Protein AF-A0A935HYY0-F1 (afdb_monomer)

pLDDT: mean 72.23, std 18.36, range [28.66, 98.0]

Structure (mmCIF, N/CA/C/O backbone):
data_AF-A0A935HYY0-F1
#
_entry.id   AF-A0A935HYY0-F1
#
loop_
_atom_site.group_PDB
_atom_site.id
_atom_site.type_symbol
_atom_site.label_atom_id
_atom_site.label_alt_id
_atom_site.label_comp_id
_atom_site.label_asym_id
_atom_site.label_entity_id
_atom_site.label_seq_id
_atom_site.pdbx_PDB_ins_code
_atom_site.Cartn_x
_atom_site.Cartn_y
_atom_site.Cartn_z
_atom_site.occupancy
_atom_site.B_iso_or_equiv
_atom_site.auth_seq_id
_atom_site.auth_comp_id
_atom_site.auth_asym_id
_atom_site.auth_atom_id
_atom_site.pdbx_PDB_model_num
ATOM 1 N N . MET A 1 1 ? -26.535 -4.648 7.140 1.00 40.91 1 MET A N 1
ATOM 2 C CA . MET A 1 1 ? -26.408 -5.928 7.869 1.00 40.91 1 MET A CA 1
ATOM 3 C C . MET A 1 1 ? -25.294 -5.740 8.875 1.00 40.91 1 MET A C 1
ATOM 5 O O . MET A 1 1 ? -24.236 -5.278 8.467 1.00 40.91 1 MET A O 1
ATOM 9 N N . ARG A 1 2 ? -25.501 -6.012 10.164 1.00 57.66 2 ARG A N 1
ATOM 10 C CA . ARG A 1 2 ? -24.380 -6.053 11.113 1.00 57.66 2 ARG A CA 1
ATOM 11 C C . ARG A 1 2 ? -23.768 -7.447 10.971 1.00 57.66 2 ARG A C 1
ATOM 13 O O . ARG A 1 2 ? -24.453 -8.420 11.263 1.00 57.66 2 ARG A O 1
ATOM 20 N N . ILE A 1 3 ? -22.562 -7.545 10.414 1.00 67.50 3 ILE A N 1
ATOM 21 C CA . ILE A 1 3 ? -21.855 -8.828 10.288 1.00 67.50 3 ILE A CA 1
ATOM 22 C C . ILE A 1 3 ? -21.639 -9.358 11.710 1.00 67.50 3 ILE A C 1
ATOM 24 O O . ILE A 1 3 ? -21.139 -8.616 12.559 1.00 67.50 3 ILE A O 1
ATOM 28 N N . ASP A 1 4 ? -22.057 -10.597 11.987 1.00 79.38 4 ASP A N 1
ATOM 29 C CA . ASP A 1 4 ? -21.838 -11.210 13.301 1.00 79.38 4 ASP A CA 1
ATOM 30 C C . ASP A 1 4 ? -20.321 -11.257 13.566 1.00 79.38 4 ASP A C 1
ATOM 32 O O . ASP A 1 4 ? -19.575 -11.756 12.711 1.00 79.38 4 ASP A O 1
ATOM 36 N N . PRO A 1 5 ? -19.841 -10.749 14.720 1.00 79.38 5 PRO A N 1
ATOM 37 C CA . PRO A 1 5 ? -18.427 -10.771 15.065 1.00 79.38 5 PRO A CA 1
ATOM 38 C C . PRO A 1 5 ? -17.781 -12.143 14.865 1.00 79.38 5 PRO A C 1
ATOM 40 O O . PRO A 1 5 ? -16.615 -12.201 14.488 1.00 79.38 5 PRO A O 1
ATOM 43 N N . LYS A 1 6 ? -18.502 -13.254 15.059 1.00 83.88 6 LYS A N 1
ATOM 44 C CA . LYS A 1 6 ? -17.975 -14.611 14.842 1.00 83.88 6 LYS A CA 1
ATOM 45 C C . LYS A 1 6 ? -17.404 -14.812 13.436 1.00 83.88 6 LYS A C 1
ATOM 47 O O . LYS A 1 6 ? -16.333 -15.397 13.318 1.00 83.88 6 LYS A O 1
ATOM 52 N N . PHE A 1 7 ? -18.047 -14.274 12.397 1.00 86.56 7 PHE A N 1
ATOM 53 C CA . PHE A 1 7 ? -17.534 -14.368 11.025 1.00 86.56 7 PHE A CA 1
ATOM 54 C C . PHE A 1 7 ? -16.259 -13.547 10.825 1.00 86.56 7 PHE A C 1
ATOM 56 O O . PHE A 1 7 ? -15.375 -13.964 10.086 1.00 86.56 7 PHE A O 1
ATOM 63 N N . ILE A 1 8 ? -16.124 -12.415 11.522 1.00 85.75 8 ILE A N 1
ATOM 64 C CA . ILE A 1 8 ? -14.914 -11.580 11.472 1.00 85.75 8 ILE A CA 1
ATOM 65 C C . ILE A 1 8 ? -13.738 -12.315 12.125 1.00 85.75 8 ILE A C 1
ATOM 67 O O . ILE A 1 8 ? -12.658 -12.384 11.544 1.00 85.75 8 ILE A O 1
ATOM 71 N N . HIS A 1 9 ? -13.949 -12.908 13.306 1.00 88.19 9 HIS A N 1
ATOM 72 C CA . HIS A 1 9 ? -12.915 -13.701 13.978 1.00 88.19 9 HIS A CA 1
ATOM 73 C C . HIS A 1 9 ? -12.536 -14.938 13.152 1.00 88.19 9 HIS A C 1
ATOM 75 O O . HIS A 1 9 ? -11.354 -15.237 13.015 1.00 88.19 9 HIS A O 1
ATOM 81 N N . ALA A 1 10 ? -13.521 -15.629 12.566 1.00 89.94 10 ALA A N 1
ATOM 82 C CA . ALA A 1 10 ? -13.273 -16.769 11.688 1.00 89.94 10 ALA A CA 1
ATOM 83 C C . ALA A 1 10 ? -12.473 -16.363 10.440 1.00 89.94 10 ALA A C 1
ATOM 85 O O . ALA A 1 10 ? -11.536 -17.065 10.068 1.00 89.94 10 ALA A O 1
ATOM 86 N N . GLY A 1 11 ? -12.790 -15.214 9.835 1.00 90.88 11 GLY A N 1
ATOM 87 C CA . GLY A 1 11 ? -12.039 -14.656 8.710 1.00 90.88 11 GLY A CA 1
ATOM 88 C C . GLY A 1 11 ? -10.588 -14.340 9.071 1.00 90.88 11 GLY A C 1
ATOM 89 O O . GLY A 1 11 ? -9.688 -14.745 8.346 1.00 90.88 11 GLY A O 1
ATOM 90 N N . LEU A 1 12 ? -10.351 -13.700 10.223 1.00 92.56 12 LEU A N 1
ATOM 91 C CA . LEU A 1 12 ? -9.001 -13.447 10.740 1.00 92.56 12 LEU A CA 1
ATOM 92 C C . LEU A 1 12 ? -8.206 -14.748 10.912 1.00 92.56 12 LEU A C 1
ATOM 94 O O . LEU A 1 12 ? -7.100 -14.856 10.396 1.00 92.56 12 LEU A O 1
ATOM 98 N N . VAL A 1 13 ? -8.780 -15.743 11.595 1.00 96.06 13 VAL A N 1
ATOM 99 C CA . VAL A 1 13 ? -8.112 -17.037 11.817 1.00 96.06 13 VAL A CA 1
ATOM 100 C C . VAL A 1 13 ? -7.820 -17.738 10.491 1.00 96.06 13 VAL A C 1
ATOM 102 O O . VAL A 1 13 ? -6.716 -18.235 10.295 1.00 96.06 13 VAL A O 1
ATOM 105 N N . SER A 1 14 ? -8.778 -17.735 9.562 1.00 95.12 14 SER A N 1
ATOM 106 C CA . SER A 1 14 ? -8.603 -18.337 8.234 1.00 95.12 14 SER A CA 1
ATOM 107 C C . SER A 1 14 ? -7.494 -17.648 7.442 1.00 95.12 14 SER A C 1
ATOM 109 O O . SER A 1 14 ? -6.730 -18.313 6.751 1.00 95.12 14 SER A O 1
ATOM 111 N N . TYR A 1 15 ? -7.378 -16.325 7.563 1.00 95.50 15 TYR A N 1
ATOM 112 C CA . TYR A 1 15 ? -6.347 -15.556 6.880 1.00 95.50 15 TYR A CA 1
ATOM 113 C C . TYR A 1 15 ? -4.958 -15.779 7.491 1.00 95.50 15 TYR A C 1
ATOM 115 O O . TYR A 1 15 ? -4.003 -15.965 6.749 1.00 95.50 15 TYR A O 1
ATOM 123 N N . CYS A 1 16 ? -4.840 -15.871 8.820 1.00 97.38 16 CYS A N 1
ATOM 124 C CA . CYS A 1 16 ? -3.599 -16.315 9.462 1.00 97.38 16 CYS A CA 1
ATOM 125 C C . CYS A 1 16 ? -3.202 -17.724 8.989 1.00 97.38 16 CYS A C 1
ATOM 127 O O . CYS A 1 16 ? -2.057 -17.957 8.629 1.00 97.38 16 CYS A O 1
ATOM 129 N N . LEU A 1 17 ? -4.143 -18.669 8.930 1.00 97.25 17 LEU A N 1
ATOM 130 C CA . LEU A 1 17 ? -3.846 -20.009 8.410 1.00 97.25 17 LEU A CA 1
ATOM 131 C C . LEU A 1 17 ? -3.376 -19.967 6.952 1.00 97.25 17 LEU A C 1
ATOM 133 O O . LEU A 1 17 ? -2.440 -20.675 6.600 1.00 97.25 17 LEU A O 1
ATOM 137 N N . LEU A 1 18 ? -3.993 -19.123 6.122 1.00 95.44 18 LEU A N 1
ATOM 138 C CA . LEU A 1 18 ? -3.576 -18.930 4.738 1.00 95.44 18 LEU A CA 1
ATOM 139 C C . LEU A 1 18 ? -2.137 -18.410 4.645 1.00 95.44 18 LEU A C 1
ATOM 141 O O . LEU A 1 18 ? -1.355 -18.993 3.902 1.00 95.44 18 LEU A O 1
ATOM 145 N N . ILE A 1 19 ? -1.787 -17.357 5.395 1.00 95.81 19 ILE A N 1
ATOM 146 C CA . ILE A 1 19 ? -0.421 -16.807 5.404 1.00 95.81 19 ILE A CA 1
ATOM 147 C C . ILE A 1 19 ? 0.566 -17.890 5.827 1.00 95.81 19 ILE A C 1
ATOM 149 O O . ILE A 1 19 ? 1.493 -18.179 5.084 1.00 95.81 19 ILE A O 1
ATOM 153 N N . PHE A 1 20 ? 0.302 -18.565 6.946 1.00 95.44 20 PHE A N 1
ATOM 154 C CA . PHE A 1 20 ? 1.167 -19.629 7.446 1.00 95.44 20 PHE A CA 1
ATOM 155 C C . PHE A 1 20 ? 1.400 -20.736 6.404 1.00 95.44 20 PHE A C 1
ATOM 157 O O . PHE A 1 20 ? 2.539 -21.127 6.171 1.00 95.44 20 PHE A O 1
ATOM 164 N N . ILE A 1 21 ? 0.340 -21.203 5.729 1.00 93.88 21 ILE A N 1
ATOM 165 C CA . ILE A 1 21 ? 0.448 -22.219 4.668 1.00 93.88 21 ILE A CA 1
ATOM 166 C C . ILE A 1 21 ? 1.313 -21.716 3.508 1.00 93.88 21 ILE A C 1
ATOM 168 O O . ILE A 1 21 ? 2.158 -22.463 3.023 1.00 93.88 21 ILE A O 1
ATOM 172 N N . LEU A 1 22 ? 1.111 -20.473 3.059 1.00 91.38 22 LEU A N 1
ATOM 173 C CA . LEU A 1 22 ? 1.900 -19.881 1.974 1.00 91.38 22 LEU A CA 1
ATOM 174 C C . LEU A 1 22 ? 3.377 -19.731 2.363 1.00 91.38 22 LEU A C 1
ATOM 176 O O . LEU A 1 22 ? 4.261 -20.014 1.551 1.00 91.38 22 LEU A O 1
ATOM 180 N N . SER A 1 23 ? 3.645 -19.350 3.609 1.00 90.75 23 SER A N 1
ATOM 181 C CA . SER A 1 23 ? 4.993 -19.211 4.157 1.00 90.75 23 SER A CA 1
ATOM 182 C C . SER A 1 23 ? 5.682 -20.561 4.384 1.00 90.75 23 SER A C 1
ATOM 184 O O . SER A 1 23 ? 6.905 -20.631 4.336 1.00 90.75 23 SER A O 1
ATOM 186 N N . SER A 1 24 ? 4.931 -21.659 4.541 1.00 92.12 24 SER A N 1
ATOM 187 C CA . SER A 1 24 ? 5.479 -23.025 4.597 1.00 92.12 24 SER A CA 1
ATOM 188 C C . SER A 1 24 ? 5.906 -23.590 3.233 1.00 92.12 24 SER A C 1
ATOM 190 O O . SER A 1 24 ? 6.507 -24.664 3.189 1.00 92.12 24 SER A O 1
ATOM 192 N N . ILE A 1 25 ? 5.594 -22.922 2.116 1.00 89.12 25 ILE A N 1
ATOM 193 C CA . ILE A 1 25 ? 6.004 -23.376 0.779 1.00 89.12 25 ILE A CA 1
ATOM 194 C C . ILE A 1 25 ? 7.496 -23.051 0.569 1.00 89.12 25 ILE A C 1
ATOM 196 O O . ILE A 1 25 ? 7.870 -21.885 0.731 1.00 89.12 25 ILE A O 1
ATOM 200 N N . PRO A 1 26 ? 8.343 -24.025 0.171 1.00 86.56 26 PRO A N 1
ATOM 201 C CA . PRO A 1 26 ? 9.753 -23.787 -0.151 1.00 86.56 26 PRO A CA 1
ATOM 202 C C . PRO A 1 26 ? 9.952 -22.742 -1.258 1.00 86.56 26 PRO A C 1
ATOM 204 O O . PRO A 1 26 ? 9.165 -22.682 -2.206 1.00 86.56 26 PRO A O 1
ATOM 207 N N . GLY A 1 27 ? 10.992 -21.910 -1.135 1.00 78.31 27 GLY A N 1
ATOM 208 C CA . GLY A 1 27 ? 11.195 -20.734 -1.996 1.00 78.31 27 GLY A CA 1
ATOM 209 C C . GLY A 1 27 ? 11.460 -21.044 -3.475 1.00 78.31 27 GLY A C 1
ATOM 210 O O . GLY A 1 27 ? 11.169 -20.223 -4.339 1.00 78.31 27 GLY A O 1
ATOM 211 N N . ASP A 1 28 ? 11.927 -22.250 -3.780 1.00 79.50 28 ASP A N 1
ATOM 212 C CA . ASP A 1 28 ? 12.173 -22.767 -5.132 1.00 79.50 28 ASP A CA 1
ATOM 213 C C . ASP A 1 28 ? 10.896 -23.145 -5.905 1.00 79.50 28 ASP A C 1
ATOM 215 O O . ASP A 1 28 ? 10.951 -23.358 -7.115 1.00 79.50 28 ASP A O 1
ATOM 219 N N . ASN A 1 29 ? 9.737 -23.191 -5.241 1.00 76.56 29 ASN A N 1
ATOM 220 C CA . ASN A 1 29 ? 8.449 -23.465 -5.887 1.00 76.56 29 ASN A CA 1
ATOM 221 C C . ASN A 1 29 ? 7.735 -22.204 -6.402 1.00 76.56 29 ASN A C 1
ATOM 223 O O . ASN A 1 29 ? 6.652 -22.312 -6.986 1.00 76.56 29 ASN A O 1
ATOM 227 N N . PHE A 1 30 ? 8.296 -21.011 -6.180 1.00 69.44 30 PHE A N 1
ATOM 228 C CA . PHE A 1 30 ? 7.704 -19.766 -6.666 1.00 69.44 30 PHE A CA 1
ATOM 229 C C . PHE A 1 30 ? 8.155 -19.462 -8.100 1.00 69.44 30 PHE A C 1
ATOM 231 O O . PHE A 1 30 ? 9.320 -19.666 -8.438 1.00 69.44 30 PHE A O 1
ATOM 238 N N . PRO A 1 31 ? 7.253 -18.966 -8.969 1.00 71.06 31 PRO A N 1
ATOM 239 C CA . PRO A 1 31 ? 7.633 -18.546 -10.311 1.00 71.06 31 PRO A CA 1
ATOM 240 C C . PRO A 1 31 ? 8.659 -17.409 -10.235 1.00 71.06 31 PRO A C 1
ATOM 242 O O . PRO A 1 31 ? 8.483 -16.469 -9.462 1.00 71.06 31 PRO A O 1
ATOM 245 N N . GLU A 1 32 ? 9.706 -17.467 -11.060 1.00 63.06 32 GLU A N 1
ATOM 246 C CA . GLU A 1 32 ? 10.713 -16.406 -11.132 1.00 63.06 32 GLU A CA 1
ATOM 247 C C . GLU A 1 32 ? 10.081 -15.095 -11.627 1.00 63.06 32 GLU A C 1
ATOM 249 O O . GLU A 1 32 ? 9.822 -14.903 -12.820 1.00 63.06 32 GLU A O 1
ATOM 254 N N . VAL A 1 33 ? 9.830 -14.165 -10.707 1.00 68.81 33 VAL A N 1
ATOM 255 C CA . VAL A 1 33 ? 9.375 -12.815 -11.040 1.00 68.81 33 VAL A CA 1
ATOM 256 C C . VAL A 1 33 ? 10.603 -11.917 -11.171 1.00 68.81 33 VAL A C 1
ATOM 258 O O . VAL A 1 33 ? 11.277 -11.622 -10.193 1.00 68.81 33 VAL A O 1
ATOM 261 N N . LYS A 1 34 ? 10.887 -11.431 -12.385 1.00 60.56 34 LYS A N 1
ATOM 262 C CA . LYS A 1 34 ? 12.053 -10.569 -12.692 1.00 60.56 34 LYS A CA 1
ATOM 263 C C . LYS A 1 34 ? 11.945 -9.128 -12.163 1.00 60.56 34 LYS A C 1
ATOM 265 O O . LYS A 1 34 ? 12.680 -8.255 -12.614 1.00 60.56 34 LYS A O 1
ATOM 270 N N . PHE A 1 35 ? 10.991 -8.855 -11.277 1.00 63.22 35 PHE A N 1
ATOM 271 C CA . PHE A 1 35 ? 10.763 -7.528 -10.721 1.00 63.22 35 PHE A CA 1
ATOM 272 C C . PHE A 1 35 ? 11.407 -7.439 -9.337 1.00 63.22 35 PHE A C 1
ATOM 274 O O . PHE A 1 35 ? 10.985 -8.134 -8.406 1.00 63.22 35 PHE A O 1
ATOM 281 N N . GLU A 1 36 ? 12.421 -6.579 -9.218 1.00 61.47 36 GLU A N 1
ATOM 282 C CA . GLU A 1 36 ? 13.031 -6.223 -7.935 1.00 61.47 36 GLU A CA 1
ATOM 283 C C . GLU A 1 36 ? 11.937 -5.717 -6.976 1.00 61.47 36 GLU A C 1
ATOM 285 O O . GLU A 1 36 ? 11.065 -4.951 -7.381 1.00 61.47 36 GLU A O 1
ATOM 290 N N . PHE A 1 37 ? 11.952 -6.157 -5.713 1.00 66.75 37 PHE A N 1
ATOM 291 C CA . PHE A 1 37 ? 10.948 -5.840 -4.675 1.00 66.75 37 PHE A CA 1
ATOM 292 C C . PHE A 1 37 ? 9.548 -6.458 -4.843 1.00 66.75 37 PHE A C 1
ATOM 294 O O . PHE A 1 37 ? 8.639 -6.104 -4.088 1.00 66.75 37 PHE A O 1
ATOM 301 N N . SER A 1 38 ? 9.340 -7.381 -5.788 1.00 80.25 38 SER A N 1
ATOM 302 C CA . SER A 1 38 ? 8.034 -8.046 -5.943 1.00 80.25 38 SER A CA 1
ATOM 303 C C . SER A 1 38 ? 7.570 -8.757 -4.669 1.00 80.25 38 SER A C 1
ATOM 305 O O . SER A 1 38 ? 6.402 -8.622 -4.305 1.00 80.25 38 SER A O 1
ATOM 307 N N . ASP A 1 39 ? 8.470 -9.433 -3.952 1.00 81.38 39 ASP A N 1
ATOM 308 C CA . ASP A 1 39 ? 8.131 -10.090 -2.688 1.00 81.38 39 ASP A CA 1
ATOM 309 C C . ASP A 1 39 ? 7.740 -9.057 -1.605 1.00 81.38 39 ASP A C 1
ATOM 311 O O . ASP A 1 39 ? 6.691 -9.192 -0.977 1.00 81.38 39 ASP A O 1
ATOM 315 N N . LYS A 1 40 ? 8.460 -7.930 -1.499 1.00 87.88 40 LYS A N 1
ATOM 316 C CA . LYS A 1 40 ? 8.192 -6.905 -0.478 1.00 87.88 40 LYS A CA 1
ATOM 317 C C . LYS A 1 40 ? 6.841 -6.216 -0.690 1.00 87.88 40 LYS A C 1
ATOM 319 O O . LYS A 1 40 ? 6.157 -5.868 0.272 1.00 87.88 40 LYS A O 1
ATOM 324 N N . ILE A 1 41 ? 6.404 -6.049 -1.942 1.00 89.31 41 ILE A N 1
ATOM 325 C CA . ILE A 1 41 ? 5.050 -5.557 -2.257 1.00 89.31 41 ILE A CA 1
ATOM 326 C C . ILE A 1 41 ? 3.987 -6.574 -1.822 1.00 89.31 41 ILE A C 1
ATOM 328 O O . ILE A 1 41 ? 2.941 -6.182 -1.299 1.00 89.31 41 ILE A O 1
ATOM 332 N N . VAL A 1 42 ? 4.244 -7.870 -2.022 1.00 90.19 42 VAL A N 1
ATOM 333 C CA . VAL A 1 42 ? 3.340 -8.941 -1.584 1.00 90.19 42 VAL A CA 1
ATOM 334 C C . VAL A 1 42 ? 3.209 -8.938 -0.061 1.00 90.19 42 VAL A C 1
ATOM 336 O O . VAL A 1 42 ? 2.081 -8.907 0.433 1.00 90.19 42 VAL A O 1
ATOM 339 N N . HIS A 1 43 ? 4.323 -8.858 0.670 1.00 93.31 43 HIS A N 1
ATOM 340 C CA . HIS A 1 43 ? 4.347 -8.703 2.129 1.00 93.31 43 HIS A CA 1
ATOM 341 C C . HIS A 1 43 ? 3.527 -7.486 2.585 1.00 93.31 43 HIS A C 1
ATOM 343 O O . HIS A 1 43 ? 2.571 -7.614 3.356 1.00 93.31 43 HIS A O 1
ATOM 349 N N . LEU A 1 44 ? 3.779 -6.314 1.995 1.00 92.69 44 LEU A N 1
ATOM 350 C CA . LEU A 1 44 ? 3.040 -5.088 2.302 1.00 92.69 44 LEU A CA 1
ATOM 351 C C . LEU A 1 44 ? 1.519 -5.262 2.145 1.00 92.69 44 LEU A C 1
ATOM 353 O O . LEU A 1 44 ? 0.753 -4.867 3.028 1.00 92.69 44 LEU A O 1
ATOM 357 N N . ILE A 1 45 ? 1.056 -5.862 1.043 1.00 92.94 45 ILE A N 1
ATOM 358 C CA . ILE A 1 45 ? -0.379 -6.059 0.779 1.00 92.94 45 ILE A CA 1
ATOM 359 C C . ILE A 1 45 ? -0.981 -7.100 1.731 1.00 92.94 45 ILE A C 1
ATOM 361 O O . ILE A 1 45 ? -2.046 -6.858 2.311 1.00 92.94 45 ILE A O 1
ATOM 365 N N . ILE A 1 46 ? -0.318 -8.248 1.905 1.00 94.12 46 ILE A N 1
ATOM 366 C CA . ILE A 1 46 ? -0.810 -9.344 2.747 1.00 94.12 46 ILE A CA 1
ATOM 367 C C . ILE A 1 46 ? -1.006 -8.856 4.183 1.00 94.12 46 ILE A C 1
ATOM 369 O O . ILE A 1 46 ? -2.071 -9.082 4.771 1.00 94.12 46 ILE A O 1
ATOM 373 N N . TYR A 1 47 ? -0.030 -8.129 4.722 1.00 96.50 47 TYR A N 1
ATOM 374 C CA . TYR A 1 47 ? -0.056 -7.669 6.105 1.00 96.50 47 TYR A CA 1
ATOM 375 C C . TYR A 1 47 ? -0.911 -6.413 6.320 1.00 96.50 47 TYR A C 1
ATOM 377 O O . TYR A 1 47 ? -1.475 -6.240 7.403 1.00 96.50 47 TYR A O 1
ATOM 385 N N . ALA A 1 48 ? -1.140 -5.596 5.285 1.00 93.38 48 ALA A N 1
ATOM 386 C CA . ALA A 1 48 ? -2.180 -4.563 5.311 1.00 93.38 48 ALA A CA 1
ATOM 387 C C . ALA A 1 48 ? -3.584 -5.168 5.516 1.00 93.38 48 ALA A C 1
ATOM 389 O O . ALA A 1 48 ? -4.375 -4.676 6.330 1.00 93.38 48 ALA A O 1
ATOM 390 N N . ILE A 1 49 ? -3.893 -6.269 4.819 1.00 94.94 49 ILE A N 1
ATOM 391 C CA . ILE A 1 49 ? -5.163 -6.996 4.985 1.00 94.94 49 ILE A CA 1
ATOM 392 C C . ILE A 1 49 ? -5.234 -7.642 6.375 1.00 94.94 49 ILE A C 1
ATOM 394 O O . ILE A 1 49 ? -6.262 -7.524 7.050 1.00 94.94 49 ILE A O 1
ATOM 398 N N . LEU A 1 50 ? -4.144 -8.268 6.836 1.00 96.94 50 LEU A N 1
ATOM 399 C CA . LEU A 1 50 ? -4.073 -8.870 8.171 1.00 96.94 50 LEU A CA 1
ATOM 400 C C . LEU A 1 50 ? -4.359 -7.837 9.271 1.00 96.94 50 LEU A C 1
ATOM 402 O O . LEU A 1 50 ? -5.185 -8.084 10.156 1.00 96.94 50 LEU A O 1
ATOM 406 N N . TYR A 1 51 ? -3.752 -6.652 9.174 1.00 97.56 51 TYR A N 1
ATOM 407 C CA . TYR A 1 51 ? -4.013 -5.542 10.086 1.00 97.56 51 TYR A CA 1
ATOM 408 C C . TYR A 1 51 ? -5.492 -5.156 10.118 1.00 97.56 51 TYR A C 1
ATOM 410 O O . TYR A 1 51 ? -6.072 -5.005 11.198 1.00 97.56 51 TYR A O 1
ATOM 418 N N . ALA A 1 52 ? -6.130 -5.017 8.950 1.00 91.50 52 ALA A N 1
ATOM 419 C CA . ALA A 1 52 ? -7.546 -4.674 8.873 1.00 91.50 52 ALA A CA 1
ATOM 420 C C . ALA A 1 52 ? -8.411 -5.727 9.587 1.00 91.50 52 ALA A C 1
ATOM 422 O O . ALA A 1 52 ? -9.303 -5.371 10.362 1.00 91.50 52 ALA A O 1
ATOM 423 N N . LEU A 1 53 ? -8.123 -7.016 9.389 1.00 91.88 53 LEU A N 1
ATOM 424 C CA . LEU A 1 53 ? -8.839 -8.114 10.043 1.00 91.88 53 LEU A CA 1
ATOM 425 C C . LEU A 1 53 ? -8.642 -8.112 11.565 1.00 91.88 53 LEU A C 1
ATOM 427 O O . LEU A 1 53 ? -9.628 -8.221 12.301 1.00 91.88 53 LEU A O 1
ATOM 431 N N . PHE A 1 54 ? -7.413 -7.912 12.054 1.00 96.25 54 PHE A N 1
ATOM 432 C CA . PHE A 1 54 ? -7.154 -7.740 13.487 1.00 96.25 54 PHE A CA 1
ATOM 433 C C . PHE A 1 54 ? -7.914 -6.544 14.056 1.00 96.25 54 PHE A C 1
ATOM 435 O O . PHE A 1 54 ? -8.568 -6.661 15.095 1.00 96.25 54 PHE A O 1
ATOM 442 N N . PHE A 1 55 ? -7.883 -5.407 13.362 1.00 94.56 55 PHE A N 1
ATOM 443 C CA . PHE A 1 55 ? -8.599 -4.208 13.769 1.00 94.56 55 PHE A CA 1
ATOM 444 C C . PHE A 1 55 ? -10.107 -4.455 13.876 1.00 94.56 55 PHE A C 1
ATOM 446 O O . PHE A 1 55 ? -10.702 -4.161 14.915 1.00 94.56 55 PHE A O 1
ATOM 453 N N . TYR A 1 56 ? -10.740 -5.011 12.839 1.00 89.50 56 TYR A N 1
ATOM 454 C CA . TYR A 1 56 ? -12.179 -5.277 12.855 1.00 89.50 56 TYR A CA 1
ATOM 455 C C . TYR A 1 56 ? -12.555 -6.319 13.909 1.00 89.50 56 TYR A C 1
ATOM 457 O O . TYR A 1 56 ? -13.589 -6.163 14.560 1.00 89.50 56 TYR A O 1
ATOM 465 N N . SER A 1 57 ? -11.721 -7.335 14.121 1.00 90.94 57 SER A N 1
ATOM 466 C CA . SER A 1 57 ? -11.894 -8.334 15.177 1.00 90.94 57 SER A CA 1
ATOM 467 C C . SER A 1 57 ? -11.883 -7.680 16.569 1.00 90.94 57 SER A C 1
ATOM 469 O O . SER A 1 57 ? -12.867 -7.742 17.312 1.00 90.94 57 SER A O 1
ATOM 471 N N . LEU A 1 58 ? -10.830 -6.919 16.887 1.00 92.44 58 LEU A N 1
ATOM 472 C CA . LEU A 1 58 ? -10.671 -6.237 18.177 1.00 92.44 58 LEU A CA 1
ATOM 473 C C . LEU A 1 58 ? -11.698 -5.131 18.415 1.00 92.44 58 LEU A C 1
ATOM 475 O O . LEU A 1 58 ? -12.091 -4.876 19.557 1.00 92.44 58 LEU A O 1
ATOM 479 N N . ASN A 1 59 ? -12.141 -4.464 17.353 1.00 90.50 59 ASN A N 1
ATOM 480 C CA . ASN A 1 59 ? -13.125 -3.401 17.457 1.00 90.50 59 ASN A CA 1
ATOM 481 C C . ASN A 1 59 ? -14.559 -3.926 17.657 1.00 90.50 59 ASN A C 1
ATOM 483 O O . ASN A 1 59 ? -15.380 -3.235 18.258 1.00 90.50 59 ASN A O 1
ATOM 487 N N . ASN A 1 60 ? -14.877 -5.127 17.166 1.00 84.69 60 ASN A N 1
ATOM 488 C CA . ASN A 1 60 ? -16.227 -5.699 17.246 1.00 84.69 60 ASN A CA 1
ATOM 489 C C . ASN A 1 60 ? -16.401 -6.752 18.354 1.00 84.69 60 ASN A C 1
ATOM 491 O O . ASN A 1 60 ? -17.514 -7.237 18.556 1.00 84.69 60 ASN A O 1
ATOM 495 N N . GLN A 1 61 ? -15.346 -7.102 19.095 1.00 85.31 61 GLN A N 1
ATOM 496 C CA . GLN A 1 61 ? -15.484 -7.931 20.294 1.00 85.31 61 GLN A CA 1
ATOM 497 C C . GLN A 1 61 ? -16.088 -7.144 21.470 1.00 85.31 61 GLN A C 1
ATOM 499 O O . GLN A 1 61 ? -15.890 -5.938 21.606 1.00 85.31 61 GLN A O 1
ATOM 504 N N . VAL A 1 62 ? -16.820 -7.848 22.336 1.00 84.94 62 VAL A N 1
ATOM 505 C CA . VAL A 1 62 ? -17.550 -7.277 23.488 1.00 84.94 62 VAL A CA 1
ATOM 506 C C . VAL A 1 62 ? -16.942 -7.654 24.844 1.00 84.94 62 VAL A C 1
ATOM 508 O O . VAL A 1 62 ? -17.479 -7.298 25.886 1.00 84.94 62 VAL A O 1
ATOM 511 N N . LYS A 1 63 ? -15.828 -8.394 24.847 1.00 86.75 63 LYS A N 1
ATOM 512 C CA . LYS A 1 63 ? -15.210 -8.958 26.056 1.00 86.75 63 LYS A CA 1
ATOM 513 C C . LYS A 1 63 ? -14.318 -7.959 26.795 1.00 86.75 63 LYS A C 1
ATOM 515 O O . LYS A 1 63 ? -14.175 -8.055 28.007 1.00 86.75 63 LYS A O 1
ATOM 520 N N . SER A 1 64 ? -13.690 -7.021 26.084 1.00 90.38 64 SER A N 1
ATOM 521 C CA . SER A 1 64 ? -12.736 -6.069 26.661 1.00 90.38 64 SER A CA 1
ATOM 522 C C . SER A 1 64 ? -12.886 -4.672 26.070 1.00 90.38 64 SER A C 1
ATOM 524 O O . SER A 1 64 ? -12.549 -4.420 24.911 1.00 90.38 64 SER A O 1
ATOM 526 N N . VAL A 1 65 ? -13.317 -3.726 26.906 1.00 87.38 65 VAL A N 1
ATOM 527 C CA . VAL A 1 65 ? -13.435 -2.304 26.539 1.00 87.38 65 VAL A CA 1
ATOM 528 C C . VAL A 1 65 ? -12.070 -1.709 26.179 1.00 87.38 65 VAL A C 1
ATOM 530 O O . VAL A 1 65 ? -11.971 -0.903 25.256 1.00 87.38 65 VAL A O 1
ATOM 533 N N . LYS A 1 66 ? -10.993 -2.126 26.862 1.00 87.94 66 LYS A N 1
ATOM 534 C CA . LYS A 1 66 ? -9.632 -1.639 26.585 1.00 87.94 66 LYS A CA 1
ATOM 535 C C . LYS A 1 66 ? -9.161 -2.071 25.195 1.00 87.94 66 LYS A C 1
ATOM 537 O O . LYS A 1 66 ? -8.685 -1.226 24.442 1.00 87.94 66 LYS A O 1
ATOM 542 N N . LEU A 1 67 ? -9.338 -3.349 24.844 1.00 88.50 67 LEU A N 1
ATOM 543 C CA . LEU A 1 67 ? -8.969 -3.864 23.518 1.00 88.50 67 LEU A CA 1
ATOM 544 C C . LEU A 1 67 ? -9.797 -3.216 22.405 1.00 88.50 67 LEU A C 1
ATOM 546 O O . LEU A 1 67 ? -9.266 -2.920 21.342 1.00 88.50 67 LEU A O 1
ATOM 550 N N . GLN A 1 68 ? -11.074 -2.932 22.662 1.00 88.00 68 GLN A N 1
ATOM 551 C CA . GLN A 1 68 ? -11.918 -2.224 21.704 1.00 88.00 68 GLN A CA 1
ATOM 552 C C . GLN A 1 68 ? -11.476 -0.765 21.518 1.00 88.00 68 GLN A C 1
ATOM 554 O O . GLN A 1 68 ? -11.327 -0.301 20.385 1.00 88.00 68 GLN A O 1
ATOM 559 N N . LYS A 1 69 ? -11.232 -0.037 22.617 1.00 86.44 69 LYS A N 1
ATOM 560 C CA . LYS A 1 69 ? -10.838 1.382 22.598 1.00 86.44 69 LYS A CA 1
ATOM 561 C C . LYS A 1 69 ? -9.502 1.600 21.887 1.00 86.44 69 LYS A C 1
ATOM 563 O O . LYS A 1 69 ? -9.397 2.517 21.077 1.00 86.44 69 LYS A O 1
ATOM 568 N N . PHE A 1 70 ? -8.521 0.748 22.170 1.00 91.12 70 PHE A N 1
ATOM 569 C CA . PHE A 1 70 ? -7.180 0.786 21.578 1.00 91.12 70 PHE A CA 1
ATOM 570 C C . PHE A 1 70 ? -7.019 -0.241 20.446 1.00 91.12 70 PHE A C 1
ATOM 572 O O . PHE A 1 70 ? -5.930 -0.757 20.203 1.00 91.12 70 PHE A O 1
ATOM 579 N N . SER A 1 71 ? -8.122 -0.577 19.767 1.00 92.56 71 SER A N 1
ATOM 580 C CA . SER A 1 71 ? -8.128 -1.557 18.674 1.00 92.56 71 SER A CA 1
ATOM 581 C C . SER A 1 71 ? -7.121 -1.251 17.558 1.00 92.56 71 SER A C 1
ATOM 583 O O . SER A 1 71 ? -6.494 -2.203 17.104 1.00 92.56 71 SER A O 1
ATOM 585 N N . PRO A 1 72 ? -6.896 0.009 17.116 1.00 93.25 72 PRO A N 1
ATOM 586 C CA . PRO A 1 72 ? -5.897 0.295 16.089 1.00 93.25 72 PRO A CA 1
ATOM 587 C C . PRO A 1 72 ? -4.470 -0.025 16.538 1.00 93.25 72 PRO A C 1
ATOM 589 O O . PRO A 1 72 ? -3.704 -0.569 15.749 1.00 93.25 72 PRO A O 1
ATOM 592 N N . GLU A 1 73 ? -4.119 0.314 17.780 1.00 94.81 73 GLU A N 1
ATOM 593 C CA . GLU A 1 73 ? -2.785 0.103 18.345 1.00 94.81 73 GLU A CA 1
ATOM 594 C C . GLU A 1 73 ? -2.522 -1.383 18.603 1.00 94.81 73 GLU A C 1
ATOM 596 O O . GLU A 1 73 ? -1.470 -1.898 18.233 1.00 94.81 73 GLU A O 1
ATOM 601 N N . PHE A 1 74 ? -3.496 -2.097 19.177 1.00 96.12 74 PHE A N 1
ATOM 602 C CA . PHE A 1 74 ? -3.381 -3.542 19.386 1.00 96.12 74 PHE A CA 1
ATOM 603 C C . PHE A 1 74 ? -3.361 -4.322 18.070 1.00 96.12 74 PHE A C 1
ATOM 605 O O . PHE A 1 74 ? -2.623 -5.295 17.964 1.00 96.12 74 PHE A O 1
ATOM 612 N N . ALA A 1 75 ? -4.121 -3.895 17.057 1.00 96.25 75 ALA A N 1
ATOM 613 C CA . ALA A 1 75 ? -4.063 -4.515 15.736 1.00 96.25 75 ALA A CA 1
ATOM 614 C C . ALA A 1 75 ? -2.683 -4.351 15.094 1.00 96.25 75 ALA A C 1
ATOM 616 O O . ALA A 1 75 ? -2.184 -5.298 14.490 1.00 96.25 75 ALA A O 1
ATOM 617 N N . LEU A 1 76 ? -2.049 -3.185 15.266 1.00 96.94 76 LEU A N 1
ATOM 618 C CA . LEU A 1 76 ? -0.705 -2.942 14.745 1.00 96.94 76 LEU A CA 1
ATOM 619 C C . LEU A 1 76 ? 0.290 -3.862 15.443 1.00 96.94 76 LEU A C 1
ATOM 621 O O . LEU A 1 76 ? 1.009 -4.593 14.775 1.00 96.94 76 LEU A O 1
ATOM 625 N N . LEU A 1 77 ? 0.239 -3.899 16.777 1.00 97.31 77 LEU A N 1
ATOM 626 C CA . LEU A 1 77 ? 1.076 -4.779 17.585 1.00 97.31 77 LEU A CA 1
ATOM 627 C C . LEU A 1 77 ? 0.931 -6.251 17.173 1.00 97.31 77 LEU A C 1
ATOM 629 O O . LEU A 1 77 ? 1.936 -6.923 16.969 1.00 97.31 77 LEU A O 1
ATOM 633 N N . PHE A 1 78 ? -0.296 -6.759 17.028 1.00 97.75 78 PHE A N 1
ATOM 634 C CA . PHE A 1 78 ? -0.511 -8.155 16.639 1.00 97.75 78 PHE A CA 1
ATOM 635 C C . PHE A 1 78 ? -0.089 -8.448 15.203 1.00 97.75 78 PHE A C 1
ATOM 637 O O . PHE A 1 78 ? 0.448 -9.520 14.961 1.00 97.75 78 PHE A O 1
ATOM 644 N N . THR A 1 79 ? -0.258 -7.502 14.279 1.00 97.75 79 THR A N 1
ATOM 645 C CA . THR A 1 79 ? 0.241 -7.649 12.902 1.00 97.75 79 THR A CA 1
ATOM 646 C C . THR A 1 79 ? 1.766 -7.735 12.890 1.00 97.75 79 THR A C 1
ATOM 648 O O . THR A 1 79 ? 2.312 -8.657 12.295 1.00 97.75 79 THR A O 1
ATOM 651 N N . SER A 1 80 ? 2.454 -6.841 13.609 1.00 96.94 80 SER A N 1
ATOM 652 C CA . SER A 1 80 ? 3.919 -6.844 13.711 1.00 96.94 80 SER A CA 1
ATOM 653 C C . SER A 1 80 ? 4.461 -8.106 14.383 1.00 96.94 80 SER A C 1
ATOM 655 O O . SER A 1 80 ? 5.468 -8.649 13.937 1.00 96.94 80 SER A O 1
ATOM 657 N N . LEU A 1 81 ? 3.807 -8.584 15.448 1.00 97.94 81 LEU A N 1
ATOM 658 C CA . LEU A 1 81 ? 4.188 -9.830 16.121 1.00 97.94 81 LEU A CA 1
ATOM 659 C C . LEU A 1 81 ? 3.932 -11.054 15.241 1.00 97.94 81 LEU A C 1
ATOM 661 O O . LEU A 1 81 ? 4.737 -11.980 15.255 1.00 97.94 81 LEU A O 1
ATOM 665 N N . TYR A 1 82 ? 2.835 -11.056 14.479 1.00 98.00 82 TYR A N 1
ATOM 666 C CA . TYR A 1 82 ? 2.531 -12.136 13.550 1.00 98.00 82 TYR A CA 1
ATOM 667 C C . TYR A 1 82 ? 3.564 -12.196 12.419 1.00 98.00 82 TYR A C 1
ATOM 669 O O . TYR A 1 82 ? 4.106 -13.269 12.182 1.00 98.00 82 TYR A O 1
ATOM 677 N N . GLY A 1 83 ? 3.919 -11.058 11.811 1.00 96.44 83 GLY A N 1
ATOM 678 C CA . GLY A 1 83 ? 4.974 -11.005 10.786 1.00 96.44 83 GLY A CA 1
ATOM 679 C C . GLY A 1 83 ? 6.323 -11.465 11.318 1.00 96.44 83 GLY A C 1
ATOM 680 O O . GLY A 1 83 ? 6.980 -12.304 10.717 1.00 96.44 83 GLY A O 1
ATOM 681 N N . LEU A 1 84 ? 6.687 -11.037 12.532 1.00 96.25 84 LEU A N 1
ATOM 682 C CA . LEU A 1 84 ? 7.915 -11.508 13.174 1.00 96.25 84 LEU A CA 1
ATOM 683 C C . LEU A 1 84 ? 7.904 -13.029 13.388 1.00 96.25 84 LEU A C 1
ATOM 685 O O . LEU A 1 84 ? 8.928 -13.688 13.223 1.00 96.25 84 LEU A O 1
ATOM 689 N N . SER A 1 85 ? 6.754 -13.587 13.781 1.00 96.75 85 SER A N 1
ATOM 690 C CA . SER A 1 85 ? 6.610 -15.033 13.953 1.00 96.75 85 SER A CA 1
ATOM 691 C C . SER A 1 85 ? 6.643 -15.791 12.628 1.00 96.75 85 SER A C 1
ATOM 693 O O . SER A 1 85 ? 7.132 -16.917 12.609 1.00 96.75 85 SER A O 1
ATOM 695 N N . ASP A 1 86 ? 6.158 -15.181 11.545 1.00 94.62 86 ASP A N 1
ATOM 696 C CA . ASP A 1 86 ? 6.192 -15.772 10.212 1.00 94.62 86 ASP A CA 1
ATOM 697 C C . ASP A 1 86 ? 7.623 -15.812 9.670 1.00 94.62 86 ASP A C 1
ATOM 699 O O . ASP A 1 86 ? 8.086 -16.882 9.293 1.00 94.62 86 ASP A O 1
ATOM 703 N N . GLU A 1 87 ? 8.376 -14.714 9.773 1.00 93.38 87 GLU A N 1
ATOM 704 C CA . GLU A 1 87 ? 9.805 -14.679 9.429 1.00 93.38 87 GLU A CA 1
ATOM 705 C C . GLU A 1 87 ? 10.620 -15.700 10.236 1.00 93.38 87 GLU A C 1
ATOM 707 O O . GLU A 1 87 ? 11.429 -16.458 9.695 1.00 93.38 87 GLU A O 1
ATOM 712 N N . ALA A 1 88 ? 10.362 -15.790 11.545 1.00 93.75 88 ALA A N 1
ATOM 713 C CA . ALA A 1 88 ? 10.993 -16.797 12.391 1.00 93.75 88 ALA A CA 1
ATOM 714 C C . ALA A 1 88 ? 10.611 -18.234 11.989 1.00 93.75 88 ALA A C 1
ATOM 716 O O . ALA A 1 88 ? 11.423 -19.145 12.133 1.00 93.75 88 ALA A O 1
ATOM 717 N N . HIS A 1 89 ? 9.391 -18.457 11.494 1.00 93.06 89 HIS A N 1
ATOM 718 C CA . HIS A 1 89 ? 8.956 -19.748 10.965 1.00 93.06 89 HIS A CA 1
ATOM 719 C C . HIS A 1 89 ? 9.624 -20.063 9.619 1.00 93.06 89 HIS A C 1
ATOM 721 O O . HIS A 1 89 ? 10.095 -21.186 9.434 1.00 93.06 89 HIS A O 1
ATOM 727 N N . GLN A 1 90 ? 9.738 -19.081 8.720 1.00 91.56 90 GLN A N 1
ATOM 728 C CA . GLN A 1 90 ? 10.380 -19.234 7.412 1.00 91.56 90 GLN A CA 1
ATOM 729 C C . GLN A 1 90 ? 11.857 -19.632 7.524 1.00 91.56 90 GLN A C 1
ATOM 731 O O . GLN A 1 90 ? 12.344 -20.371 6.673 1.00 91.56 90 GLN A O 1
ATOM 736 N N . TYR A 1 91 ? 12.544 -19.265 8.612 1.00 90.44 91 TYR A N 1
ATOM 737 C CA . TYR A 1 91 ? 13.893 -19.762 8.918 1.00 90.44 91 TYR A CA 1
ATOM 738 C C . TYR A 1 91 ? 13.998 -21.303 8.935 1.00 90.44 91 TYR A C 1
ATOM 740 O O . TYR A 1 91 ? 15.057 -21.859 8.645 1.00 90.44 91 TYR A O 1
ATOM 748 N N . PHE A 1 92 ? 12.910 -22.010 9.259 1.00 91.56 92 PHE A N 1
ATOM 749 C CA . PHE A 1 92 ? 12.859 -23.476 9.274 1.00 91.56 92 PHE A CA 1
ATOM 750 C C . PHE A 1 92 ? 12.349 -24.087 7.961 1.00 91.56 92 PHE A C 1
ATOM 752 O O . PHE A 1 92 ? 12.292 -25.313 7.839 1.00 91.56 92 PHE A O 1
ATOM 759 N N . VAL A 1 93 ? 11.969 -23.262 6.982 1.00 89.94 93 VAL A N 1
ATOM 760 C CA . VAL A 1 93 ? 11.449 -23.712 5.690 1.00 89.94 93 VAL A CA 1
ATOM 761 C C . VAL A 1 93 ? 12.612 -23.823 4.694 1.00 89.94 93 VAL A C 1
ATOM 763 O O . VAL A 1 93 ? 13.349 -22.857 4.493 1.00 89.94 93 VAL A O 1
ATOM 766 N N . PRO A 1 94 ? 12.812 -24.985 4.043 1.00 85.56 94 PRO A N 1
ATOM 767 C CA . PRO A 1 94 ? 13.884 -25.154 3.068 1.00 85.56 94 PRO A CA 1
ATOM 768 C C . PRO A 1 94 ? 13.817 -24.114 1.946 1.00 85.56 94 PRO A C 1
ATOM 770 O O . PRO A 1 94 ? 12.739 -23.809 1.436 1.00 85.56 94 PRO A O 1
ATOM 773 N N . ASN A 1 95 ? 14.979 -23.601 1.538 1.00 81.88 95 ASN A N 1
ATOM 774 C CA . ASN A 1 95 ? 15.116 -22.644 0.435 1.00 81.88 95 ASN A CA 1
ATOM 775 C C . ASN A 1 95 ? 14.312 -21.338 0.622 1.00 81.88 95 ASN A C 1
ATOM 777 O O . ASN A 1 95 ? 14.050 -20.644 -0.358 1.00 81.88 95 ASN A O 1
ATOM 781 N N . ARG A 1 96 ? 13.923 -20.987 1.858 1.00 84.12 96 ARG A N 1
ATOM 782 C CA . ARG A 1 96 ? 13.393 -19.665 2.217 1.00 84.12 96 ARG A CA 1
ATOM 783 C C . ARG A 1 96 ? 14.455 -18.825 2.911 1.00 84.12 96 ARG A C 1
ATOM 785 O O . ARG A 1 96 ? 15.234 -19.338 3.714 1.00 84.12 96 ARG A O 1
ATOM 792 N N . SER A 1 97 ? 14.486 -17.536 2.593 1.00 76.56 97 SER A N 1
ATOM 793 C CA . SER A 1 97 ? 15.269 -16.552 3.329 1.00 76.56 97 SER A CA 1
ATOM 794 C C . SER A 1 97 ? 14.394 -15.932 4.412 1.00 76.56 97 SER A C 1
ATOM 796 O O . SER A 1 97 ? 13.285 -15.498 4.145 1.00 76.56 97 SER A O 1
ATOM 798 N N . CYS A 1 98 ? 14.897 -15.921 5.645 1.00 83.50 98 CYS A N 1
ATOM 799 C CA . CYS A 1 98 ? 14.342 -15.087 6.704 1.00 83.50 98 CYS A CA 1
ATOM 800 C C . CYS A 1 98 ? 14.966 -13.700 6.544 1.00 83.50 98 CYS A C 1
ATOM 802 O O . CYS A 1 98 ? 16.181 -13.544 6.726 1.00 83.50 98 CYS A O 1
ATOM 804 N N . GLU A 1 99 ? 14.163 -12.708 6.168 1.00 85.31 99 GLU A N 1
ATOM 805 C CA . GLU A 1 99 ? 14.650 -11.373 5.840 1.00 85.31 99 GLU A CA 1
ATOM 806 C C . GLU A 1 99 ? 14.037 -10.330 6.767 1.00 85.31 99 GLU A C 1
ATOM 808 O O . GLU A 1 99 ? 12.840 -10.064 6.787 1.00 85.31 99 GLU A O 1
ATOM 813 N N . PHE A 1 100 ? 14.899 -9.623 7.500 1.00 90.31 100 PHE A N 1
ATOM 814 C CA . PHE A 1 100 ? 14.454 -8.512 8.343 1.00 90.31 100 PHE A CA 1
ATOM 815 C C . PHE A 1 100 ? 13.710 -7.419 7.549 1.00 90.31 100 PHE A C 1
ATOM 817 O O . PHE A 1 100 ? 12.861 -6.720 8.100 1.00 90.31 100 PHE A O 1
ATOM 824 N N . TYR A 1 101 ? 14.010 -7.270 6.254 1.00 89.19 101 TYR A N 1
ATOM 825 C CA . TYR A 1 101 ? 13.324 -6.324 5.373 1.00 89.19 101 TYR A CA 1
ATOM 826 C C . TYR A 1 101 ? 11.894 -6.747 5.017 1.00 89.19 101 TYR A C 1
ATOM 828 O O . TYR A 1 101 ? 11.062 -5.864 4.802 1.00 89.19 101 TYR A O 1
ATOM 836 N N . ASP A 1 102 ? 11.586 -8.042 5.039 1.00 89.50 102 ASP A N 1
ATOM 837 C CA . ASP A 1 102 ? 10.234 -8.551 4.793 1.00 89.50 102 ASP A CA 1
ATOM 838 C C . ASP A 1 102 ? 9.349 -8.249 6.002 1.00 89.50 102 ASP A C 1
ATOM 840 O O . ASP A 1 102 ? 8.283 -7.648 5.862 1.00 89.50 102 ASP A O 1
ATOM 844 N N . TRP A 1 103 ? 9.886 -8.428 7.214 1.00 94.56 103 TRP A N 1
ATOM 845 C CA . TRP A 1 103 ? 9.225 -7.945 8.428 1.00 94.56 103 TRP A CA 1
ATOM 846 C C . TRP A 1 103 ? 8.977 -6.425 8.419 1.00 94.56 103 TRP A C 1
ATOM 848 O O . TRP A 1 103 ? 7.928 -5.952 8.865 1.00 94.56 103 TRP A O 1
ATOM 858 N N . ILE A 1 104 ? 9.914 -5.621 7.902 1.00 95.38 104 ILE A N 1
ATOM 859 C CA . ILE A 1 104 ? 9.691 -4.172 7.749 1.00 95.38 104 ILE A CA 1
ATOM 860 C C . ILE A 1 104 ? 8.533 -3.905 6.777 1.00 95.38 104 ILE A C 1
ATOM 862 O O . ILE A 1 104 ? 7.698 -3.038 7.059 1.00 95.38 104 ILE A O 1
ATOM 866 N N . ALA A 1 105 ? 8.463 -4.629 5.657 1.00 92.75 105 ALA A N 1
ATOM 867 C CA . ALA A 1 105 ? 7.377 -4.506 4.689 1.00 92.75 105 ALA A CA 1
ATOM 868 C C . ALA A 1 105 ? 6.018 -4.887 5.305 1.00 92.75 105 ALA A C 1
ATOM 870 O O . ALA A 1 105 ? 5.034 -4.165 5.105 1.00 92.75 105 ALA A O 1
ATOM 871 N N . ASP A 1 106 ? 5.979 -5.926 6.141 1.00 94.69 106 ASP A N 1
ATOM 872 C CA . ASP A 1 106 ? 4.789 -6.341 6.889 1.00 94.69 106 ASP A CA 1
ATOM 873 C C . ASP A 1 106 ? 4.268 -5.219 7.797 1.00 94.69 106 ASP A C 1
ATOM 875 O O . ASP A 1 106 ? 3.085 -4.848 7.782 1.00 94.69 106 ASP A O 1
ATOM 879 N N . VAL A 1 107 ? 5.176 -4.631 8.585 1.00 96.12 107 VAL A N 1
ATOM 880 C CA . VAL A 1 107 ? 4.862 -3.520 9.491 1.00 96.12 107 VAL A CA 1
ATOM 881 C C . VAL A 1 107 ? 4.423 -2.286 8.703 1.00 96.12 107 VAL A C 1
ATOM 883 O O . VAL A 1 107 ? 3.471 -1.614 9.109 1.00 96.12 107 VAL A O 1
ATOM 886 N N . ALA A 1 108 ? 5.060 -1.995 7.565 1.00 95.56 108 ALA A N 1
ATOM 887 C CA . ALA A 1 108 ? 4.680 -0.891 6.687 1.00 95.56 108 ALA A CA 1
ATOM 888 C C . ALA A 1 108 ? 3.259 -1.066 6.125 1.00 95.56 108 ALA A C 1
ATOM 890 O O . ALA A 1 108 ? 2.475 -0.111 6.131 1.00 95.56 108 ALA A O 1
ATOM 891 N N . GLY A 1 109 ? 2.890 -2.287 5.725 1.00 93.31 109 GLY A N 1
ATOM 892 C CA . GLY A 1 109 ? 1.529 -2.637 5.313 1.00 93.31 109 GLY A CA 1
ATOM 893 C C . GLY A 1 109 ? 0.499 -2.360 6.409 1.00 93.31 109 GLY A C 1
ATOM 894 O O . GLY A 1 109 ? -0.508 -1.680 6.179 1.00 93.31 109 GLY A O 1
ATOM 895 N N . GLY A 1 110 ? 0.783 -2.802 7.638 1.00 94.00 110 GLY A N 1
ATOM 896 C CA . GLY A 1 110 ? -0.064 -2.515 8.799 1.00 94.00 110 GLY A CA 1
ATOM 897 C C . GLY A 1 110 ? -0.172 -1.018 9.120 1.00 94.00 110 GLY A C 1
ATOM 898 O O . GLY A 1 110 ? -1.267 -0.512 9.386 1.00 94.00 110 GLY A O 1
ATOM 899 N N . LEU A 1 111 ? 0.940 -0.279 9.044 1.00 95.38 111 LEU A N 1
ATOM 900 C CA . LEU A 1 111 ? 0.979 1.169 9.273 1.00 95.38 111 LEU A CA 1
ATOM 901 C C . LEU A 1 111 ? 0.142 1.947 8.253 1.00 95.38 111 LEU A C 1
ATOM 903 O O . LEU A 1 111 ? -0.583 2.868 8.641 1.00 95.38 111 LEU A O 1
ATOM 907 N N . ALA A 1 112 ? 0.195 1.569 6.974 1.00 92.00 112 ALA A N 1
ATOM 908 C CA . ALA A 1 112 ? -0.586 2.217 5.923 1.00 92.00 112 ALA A CA 1
ATOM 909 C C . ALA A 1 112 ? -2.085 2.209 6.264 1.00 92.00 112 ALA A C 1
ATOM 911 O O . ALA A 1 112 ? -2.747 3.251 6.249 1.00 92.00 112 ALA A O 1
ATOM 912 N N . VAL A 1 113 ? -2.616 1.054 6.674 1.00 91.44 113 VAL A N 1
ATOM 913 C CA . VAL A 1 113 ? -4.028 0.925 7.055 1.00 91.44 113 VAL A CA 1
ATOM 914 C C . VAL A 1 113 ? -4.312 1.576 8.414 1.00 91.44 113 VAL A C 1
ATOM 916 O O . VAL A 1 113 ? -5.351 2.222 8.574 1.00 91.44 113 VAL A O 1
ATOM 919 N N . TYR A 1 114 ? -3.393 1.487 9.381 1.00 93.06 114 TYR A N 1
ATOM 920 C CA . TYR A 1 114 ? -3.508 2.171 10.675 1.00 93.06 114 TYR A CA 1
ATOM 921 C C . TYR A 1 114 ? -3.750 3.678 10.507 1.00 93.06 114 TYR A C 1
ATOM 923 O O . TYR A 1 114 ? -4.689 4.226 11.101 1.00 93.06 114 TYR A O 1
ATOM 931 N N . PHE A 1 115 ? -2.951 4.350 9.670 1.00 92.56 115 PHE A N 1
ATOM 932 C CA . PHE A 1 115 ? -3.094 5.786 9.427 1.00 92.56 115 PHE A CA 1
ATOM 933 C C . PHE A 1 115 ? -4.412 6.124 8.733 1.00 92.56 115 PHE A C 1
ATOM 935 O O . PHE A 1 115 ? -5.080 7.075 9.143 1.00 92.56 115 PHE A O 1
ATOM 942 N N . VAL A 1 116 ? -4.843 5.312 7.763 1.00 89.38 116 VAL A N 1
ATOM 943 C CA . VAL A 1 116 ? -6.155 5.458 7.112 1.00 89.38 116 VAL A CA 1
ATOM 944 C C . VAL A 1 116 ? -7.284 5.378 8.148 1.00 89.38 116 VAL A C 1
ATOM 946 O O . VAL A 1 116 ? -8.133 6.270 8.223 1.00 89.38 116 VAL A O 1
ATOM 949 N N . ILE A 1 117 ? -7.277 4.369 9.024 1.00 87.25 117 ILE A N 1
ATOM 950 C CA . ILE A 1 117 ? -8.306 4.195 10.061 1.00 87.25 117 ILE A CA 1
ATOM 951 C C . ILE A 1 117 ? -8.290 5.342 11.074 1.00 87.25 117 ILE A C 1
ATOM 953 O O . ILE A 1 117 ? -9.354 5.842 11.455 1.00 87.25 117 ILE A O 1
ATOM 957 N N . LYS A 1 118 ? -7.109 5.785 11.518 1.00 85.31 118 LYS A N 1
ATOM 958 C CA . LYS A 1 118 ? -6.966 6.926 12.435 1.00 85.31 118 LYS A CA 1
ATOM 959 C C . LYS A 1 118 ? -7.462 8.222 11.806 1.00 85.31 118 LYS A C 1
ATOM 961 O O . LYS A 1 118 ? -8.206 8.958 12.461 1.00 85.31 118 LYS A O 1
ATOM 966 N N . TYR A 1 119 ? -7.121 8.471 10.544 1.00 81.94 119 TYR A N 1
ATOM 967 C CA . TYR A 1 119 ? -7.598 9.626 9.791 1.00 81.94 119 TYR A CA 1
ATOM 968 C C . TYR A 1 119 ? -9.131 9.629 9.702 1.00 81.94 119 TYR A C 1
ATOM 970 O O . TYR A 1 119 ? -9.779 10.611 10.075 1.00 81.94 119 TYR A O 1
ATOM 978 N N . HIS A 1 120 ? -9.735 8.495 9.328 1.00 75.94 120 HIS A N 1
ATOM 979 C CA . HIS A 1 120 ? -11.190 8.366 9.252 1.00 75.94 120 HIS A CA 1
ATOM 980 C C . HIS A 1 120 ? -11.874 8.474 10.623 1.00 75.94 120 HIS A C 1
ATOM 982 O O . HIS A 1 120 ? -12.830 9.234 10.757 1.00 75.94 120 HIS A O 1
ATOM 988 N N . ARG A 1 121 ? -11.388 7.810 11.681 1.00 72.44 121 ARG A N 1
ATOM 989 C CA . ARG A 1 121 ? -11.977 7.906 13.037 1.00 72.44 121 ARG A CA 1
ATOM 990 C C . ARG A 1 121 ? -11.987 9.328 13.593 1.00 72.44 121 ARG A C 1
ATOM 992 O O . ARG A 1 121 ? -12.943 9.710 14.266 1.00 72.44 121 ARG A O 1
ATOM 999 N N . SER A 1 122 ? -10.956 10.108 13.285 1.00 56.72 122 SER A N 1
ATOM 1000 C CA . SER A 1 122 ? -10.844 11.514 13.692 1.00 56.72 122 SER A CA 1
ATOM 1001 C C . SER A 1 122 ? -11.896 12.397 13.013 1.00 56.72 122 SER A C 1
ATOM 1003 O O . SER A 1 122 ? -12.392 13.346 13.614 1.00 56.72 122 SER A O 1
ATOM 1005 N N . ARG A 1 123 ? -12.295 12.050 11.782 1.00 53.28 123 ARG A N 1
ATOM 1006 C CA . ARG A 1 123 ? -13.319 12.758 11.001 1.00 53.28 123 ARG A CA 1
ATOM 1007 C C . ARG A 1 123 ? -14.746 12.247 11.255 1.00 53.28 123 ARG A C 1
ATOM 1009 O O . ARG A 1 123 ? -15.694 13.016 11.135 1.00 53.28 123 ARG A O 1
ATOM 1016 N N . VAL A 1 124 ? -14.930 10.986 11.659 1.00 47.22 124 VAL A N 1
ATOM 1017 C CA . VAL A 1 124 ? -16.261 10.373 11.876 1.00 47.22 124 VAL A CA 1
ATOM 1018 C C . VAL A 1 124 ? -16.994 10.933 13.107 1.00 47.22 124 VAL A C 1
ATOM 1020 O O . VAL 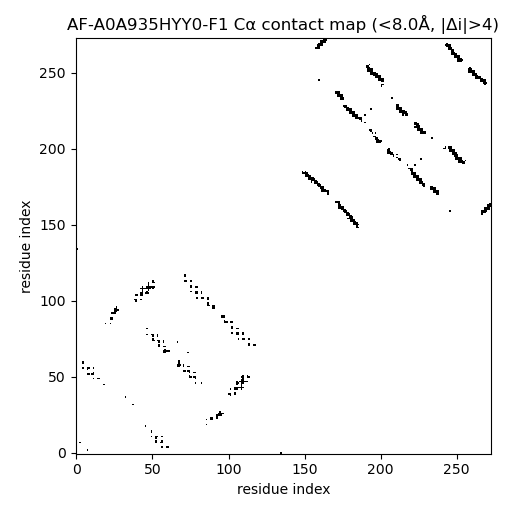A 1 124 ? -18.223 10.961 13.093 1.00 47.22 124 VAL A O 1
ATOM 1023 N N . LYS A 1 125 ? -16.306 11.515 14.106 1.00 35.84 125 LYS A N 1
ATOM 1024 C CA . LYS A 1 125 ? -16.985 12.314 15.156 1.00 35.84 125 LYS A CA 1
ATOM 1025 C C . LYS A 1 125 ? -17.775 13.510 14.592 1.00 35.84 125 LYS A C 1
ATOM 1027 O O . LYS A 1 125 ? -18.717 13.951 15.233 1.00 35.84 125 LYS A O 1
ATOM 1032 N N . VAL A 1 126 ? -17.431 13.993 13.395 1.00 44.19 126 VAL A N 1
ATOM 1033 C CA . VAL A 1 126 ? -18.116 15.101 12.705 1.00 44.19 126 VAL A CA 1
ATOM 1034 C C . VAL A 1 126 ? -19.143 14.591 11.672 1.00 44.19 126 VAL A C 1
ATOM 1036 O O . VAL A 1 126 ? -20.059 15.316 11.308 1.00 44.19 126 VAL A O 1
ATOM 1039 N N . ILE A 1 127 ? -19.044 13.331 11.219 1.00 41.09 127 ILE A N 1
ATOM 1040 C CA . ILE A 1 127 ? -19.771 12.790 10.044 1.00 41.09 127 ILE A CA 1
ATOM 1041 C C . ILE A 1 127 ? -20.612 11.538 10.407 1.00 41.09 127 ILE A C 1
ATOM 1043 O O . ILE A 1 127 ? -20.923 10.695 9.572 1.00 41.09 127 ILE A O 1
ATOM 1047 N N . SER A 1 128 ? -21.016 11.371 11.670 1.00 35.12 128 SER A N 1
ATOM 1048 C CA . SER A 1 128 ? -21.789 10.191 12.121 1.00 35.12 128 SER A CA 1
ATOM 1049 C C . SER A 1 128 ? -23.245 10.128 11.608 1.00 35.12 128 SER A C 1
ATOM 1051 O O . SER A 1 128 ? -23.943 9.163 11.897 1.00 35.12 128 SER A O 1
ATOM 1053 N N . VAL A 1 129 ? -23.716 11.106 10.825 1.00 44.09 129 VAL A N 1
ATOM 1054 C CA . VAL A 1 129 ? -25.127 11.204 10.390 1.00 44.09 129 VAL A CA 1
ATOM 1055 C C . VAL A 1 129 ? -25.407 10.580 9.008 1.00 44.09 129 VAL A C 1
ATOM 1057 O O . VAL A 1 129 ? -26.559 10.299 8.707 1.00 44.09 129 VAL A O 1
ATOM 1060 N N . LEU A 1 130 ? -24.405 10.289 8.162 1.00 41.25 130 LEU A N 1
ATOM 1061 C CA . LEU A 1 130 ? -24.677 10.050 6.725 1.00 41.25 130 LEU A CA 1
ATOM 1062 C C . LEU A 1 130 ? -24.269 8.688 6.121 1.00 41.25 130 LEU A C 1
ATOM 1064 O O . LEU A 1 130 ? -24.478 8.481 4.931 1.00 41.25 130 LEU A O 1
ATOM 1068 N N . PHE A 1 131 ? -23.734 7.722 6.878 1.00 39.88 131 PHE A N 1
ATOM 1069 C CA . PHE A 1 131 ? -23.063 6.547 6.273 1.00 39.88 131 PHE A CA 1
ATOM 1070 C C . PHE A 1 131 ? -23.845 5.218 6.221 1.00 39.88 131 PHE A C 1
ATOM 1072 O O . PHE A 1 131 ? -23.267 4.180 5.903 1.00 39.88 131 PHE A O 1
ATOM 1079 N N . LEU A 1 132 ? -25.156 5.214 6.488 1.00 43.53 132 LEU A N 1
ATOM 1080 C CA . LEU A 1 132 ? -25.954 3.974 6.525 1.00 43.53 132 LEU A CA 1
ATOM 1081 C C . LEU A 1 132 ? -26.512 3.510 5.161 1.00 43.53 132 LEU A C 1
ATOM 1083 O O . LEU A 1 132 ? -27.134 2.455 5.097 1.00 43.53 132 LEU A O 1
ATOM 1087 N N . ALA A 1 133 ? -26.252 4.227 4.064 1.00 43.41 133 ALA A N 1
ATOM 1088 C CA . ALA A 1 133 ? -26.884 3.959 2.764 1.00 43.41 133 ALA A CA 1
ATOM 1089 C C . ALA A 1 133 ? -26.053 3.136 1.750 1.00 43.41 133 ALA A C 1
ATOM 1091 O O . ALA A 1 133 ? -26.541 2.876 0.659 1.00 43.41 133 ALA A O 1
ATOM 1092 N N . VAL A 1 134 ? -24.818 2.708 2.055 1.00 44.09 134 VAL A N 1
ATOM 1093 C CA . VAL A 1 134 ? -23.892 2.200 1.005 1.00 44.09 134 VAL A CA 1
ATOM 1094 C C . VAL A 1 134 ? -23.684 0.670 1.005 1.00 44.09 134 VAL A C 1
ATOM 1096 O O . VAL A 1 134 ? -23.065 0.138 0.094 1.00 44.09 134 VAL A O 1
ATOM 1099 N N . ILE A 1 135 ? -24.217 -0.088 1.974 1.00 44.75 135 ILE A N 1
ATOM 1100 C CA . ILE A 1 135 ? -23.883 -1.529 2.118 1.00 44.75 135 ILE A CA 1
ATOM 1101 C C . ILE A 1 135 ? -24.838 -2.494 1.379 1.00 44.75 135 ILE A C 1
ATOM 1103 O O . ILE A 1 135 ? -24.525 -3.673 1.255 1.00 44.75 135 ILE A O 1
ATOM 1107 N N . PHE A 1 136 ? -25.960 -2.044 0.811 1.00 48.09 136 PHE A N 1
ATOM 1108 C CA . PHE A 1 136 ? -26.864 -2.939 0.070 1.00 48.09 136 PHE A CA 1
ATOM 1109 C C . PHE A 1 136 ? -27.304 -2.340 -1.265 1.00 48.09 136 PHE A C 1
ATOM 1111 O O . PHE A 1 136 ? -28.212 -1.521 -1.307 1.00 48.09 136 PHE A O 1
ATOM 1118 N N . GLY A 1 137 ? -26.679 -2.778 -2.355 1.00 33.50 137 GLY A N 1
ATOM 1119 C CA . GLY A 1 137 ? -27.106 -2.437 -3.711 1.00 33.50 137 GLY A CA 1
ATOM 1120 C C . GLY A 1 137 ? -25.979 -2.635 -4.710 1.00 33.50 137 GLY A C 1
ATOM 1121 O O . GLY A 1 137 ? -25.218 -1.711 -4.983 1.00 33.50 137 GLY A O 1
ATOM 1122 N N . GLY A 1 138 ? -25.843 -3.857 -5.224 1.00 33.69 138 GLY A N 1
ATOM 1123 C CA . GLY A 1 138 ? -24.984 -4.124 -6.370 1.00 33.69 138 GLY A CA 1
ATOM 1124 C C . GLY A 1 138 ? -25.471 -3.355 -7.600 1.00 33.69 138 GLY A C 1
ATOM 1125 O O . GLY A 1 138 ? -26.667 -3.274 -7.844 1.00 33.69 138 GLY A O 1
ATOM 1126 N N . CYS A 1 139 ? -24.505 -2.794 -8.327 1.00 32.34 139 CYS A N 1
ATOM 1127 C CA . CYS A 1 139 ? -24.525 -2.421 -9.741 1.00 32.34 139 CYS A CA 1
ATOM 1128 C C . CYS A 1 139 ? -25.880 -1.991 -10.343 1.00 32.34 139 CYS A C 1
ATOM 1130 O O . CYS A 1 139 ? -26.605 -2.818 -10.871 1.00 32.34 139 CYS A O 1
ATOM 1132 N N . THR A 1 140 ? -26.154 -0.686 -10.347 1.00 28.66 140 THR A N 1
ATOM 1133 C CA . THR A 1 140 ? -26.313 0.124 -11.573 1.00 28.66 140 THR A CA 1
ATOM 1134 C C . THR A 1 140 ? -26.328 1.603 -11.183 1.00 28.66 140 THR A C 1
ATOM 1136 O O . THR A 1 140 ? -27.081 2.001 -10.301 1.00 28.66 140 THR A O 1
ATOM 1139 N N . SER A 1 141 ? -25.455 2.377 -11.836 1.00 40.78 141 SER A N 1
ATOM 1140 C CA . SER A 1 141 ? -25.471 3.841 -11.996 1.00 40.78 141 SER A CA 1
ATOM 1141 C C . SER A 1 141 ? -26.022 4.682 -10.833 1.00 40.78 141 SER A C 1
ATOM 1143 O O . SER A 1 141 ? -27.203 5.013 -10.790 1.00 40.78 141 SER A O 1
ATOM 1145 N N . SER A 1 142 ? -25.125 5.153 -9.966 1.00 30.69 142 SER A N 1
ATOM 1146 C CA . SER A 1 142 ? -25.331 6.405 -9.235 1.00 30.69 142 SER A CA 1
ATOM 1147 C C . SER A 1 142 ? -24.201 7.341 -9.629 1.00 30.69 142 SER A C 1
ATOM 1149 O O . SER A 1 142 ? -23.046 7.106 -9.275 1.00 30.69 142 SER A O 1
ATOM 1151 N N . GLU A 1 143 ? -24.543 8.399 -10.362 1.00 42.34 143 GLU A N 1
ATOM 1152 C CA . GLU A 1 143 ? -23.727 9.603 -10.476 1.00 42.34 143 GLU A CA 1
ATOM 1153 C C . GLU A 1 143 ? -23.339 10.038 -9.060 1.00 42.34 143 GLU A C 1
ATOM 1155 O O . GLU A 1 143 ? -24.163 10.519 -8.282 1.00 42.34 143 GLU A O 1
ATOM 1160 N N . ARG A 1 144 ? -22.086 9.798 -8.670 1.00 30.48 144 ARG A N 1
ATOM 1161 C CA . ARG A 1 144 ? -21.533 10.407 -7.468 1.00 30.48 144 ARG A CA 1
ATOM 1162 C C . ARG A 1 144 ? -20.928 11.718 -7.923 1.00 30.48 144 ARG A C 1
ATOM 1164 O O . ARG A 1 144 ? -19.906 11.712 -8.603 1.00 30.48 144 ARG A O 1
ATOM 1171 N N . ALA A 1 145 ? -21.596 12.811 -7.563 1.00 36.12 145 ALA A N 1
ATOM 1172 C CA . ALA A 1 145 ? -21.052 14.153 -7.646 1.00 36.12 145 ALA A CA 1
ATOM 1173 C C . ALA A 1 145 ? -19.639 14.140 -7.051 1.00 36.12 145 ALA A C 1
ATOM 1175 O O . ALA A 1 145 ? -19.425 13.947 -5.852 1.00 36.12 145 ALA A O 1
ATOM 1176 N N . GLU A 1 146 ? -18.680 14.253 -7.956 1.00 32.09 146 GLU A N 1
ATOM 1177 C CA . GLU A 1 146 ? -17.272 14.429 -7.695 1.00 32.09 146 GLU A CA 1
ATOM 1178 C C . GLU A 1 146 ? -17.144 15.769 -6.970 1.00 32.09 146 GLU A C 1
ATOM 1180 O O . GLU A 1 146 ? -17.315 16.828 -7.576 1.00 32.09 146 GLU A O 1
ATOM 1185 N N . GLN A 1 147 ? -16.855 15.756 -5.666 1.00 34.78 147 GLN A N 1
ATOM 1186 C CA . GLN A 1 147 ? -16.264 16.939 -5.055 1.00 34.78 147 GLN A CA 1
ATOM 1187 C C . GLN A 1 147 ? -14.832 17.011 -5.577 1.00 34.78 147 GLN A C 1
ATOM 1189 O O . GLN A 1 147 ? -13.885 16.563 -4.933 1.00 34.78 147 GLN A O 1
ATOM 1194 N N . LYS A 1 148 ? -14.716 17.502 -6.817 1.00 36.56 148 LYS A N 1
ATOM 1195 C CA . LYS A 1 148 ? -13.467 17.904 -7.443 1.00 36.56 148 LYS A CA 1
ATOM 1196 C C . LYS A 1 148 ? -12.748 18.776 -6.427 1.00 36.56 148 LYS A C 1
ATOM 1198 O O . LYS A 1 148 ? -13.308 19.773 -5.966 1.00 36.56 148 LYS A O 1
ATOM 1203 N N . SER A 1 149 ? -11.499 18.441 -6.107 1.00 43.38 149 SER A N 1
ATOM 1204 C CA . SER A 1 149 ? -10.537 19.501 -5.824 1.00 43.38 149 SER A CA 1
ATOM 1205 C C . SER A 1 149 ? -10.754 20.531 -6.923 1.00 43.38 149 SER A C 1
ATOM 1207 O O . SER A 1 149 ? -10.711 20.175 -8.103 1.00 43.38 149 SER A O 1
ATOM 1209 N N . LYS A 1 150 ? -11.165 21.743 -6.552 1.00 48.75 150 LYS A N 1
ATOM 1210 C CA . LYS A 1 150 ? -11.503 22.790 -7.508 1.00 48.75 150 LYS A CA 1
ATOM 1211 C C . LYS A 1 150 ? -10.190 23.235 -8.150 1.00 48.75 150 LYS A C 1
ATOM 1213 O O . LYS A 1 150 ? -9.562 24.175 -7.697 1.00 48.75 150 LYS A O 1
ATOM 1218 N N . ILE A 1 151 ? -9.715 22.434 -9.102 1.00 58.94 151 ILE A N 1
ATOM 1219 C CA . ILE A 1 151 ? -8.581 22.740 -9.956 1.00 58.94 151 ILE A CA 1
ATOM 1220 C C . ILE A 1 151 ? -9.155 23.746 -10.941 1.00 58.94 151 ILE A C 1
ATOM 1222 O O . ILE A 1 151 ? -9.863 23.375 -11.888 1.00 58.94 151 ILE A O 1
ATOM 1226 N N . ASP A 1 152 ? -8.947 25.019 -10.635 1.00 63.84 152 ASP A N 1
ATOM 1227 C CA . ASP A 1 152 ? -9.329 26.102 -11.519 1.00 63.84 152 ASP A CA 1
ATOM 1228 C C . ASP A 1 152 ? -8.229 26.203 -12.586 1.00 63.84 152 ASP A C 1
ATOM 1230 O O . ASP A 1 152 ? -7.052 26.434 -12.317 1.00 63.84 152 ASP A O 1
ATOM 1234 N N . ILE A 1 153 ? -8.622 25.902 -13.824 1.00 66.12 153 ILE A N 1
ATOM 1235 C CA . ILE A 1 153 ? -7.746 25.919 -14.996 1.00 66.12 153 ILE A CA 1
ATOM 1236 C C . ILE A 1 153 ? -8.220 27.064 -15.867 1.00 66.12 153 ILE A C 1
ATOM 1238 O O . ILE A 1 153 ? -9.391 27.092 -16.259 1.00 66.12 153 ILE A O 1
ATOM 1242 N N . SER A 1 154 ? -7.320 27.992 -16.162 1.00 68.31 154 SER A N 1
ATOM 1243 C CA . SER A 1 154 ? -7.600 29.168 -16.977 1.00 68.31 154 SER A CA 1
ATOM 1244 C C . SER A 1 154 ? -6.565 29.311 -18.087 1.00 68.31 154 SER A C 1
ATOM 1246 O O . SER A 1 154 ? -5.416 28.890 -17.953 1.00 68.31 154 SE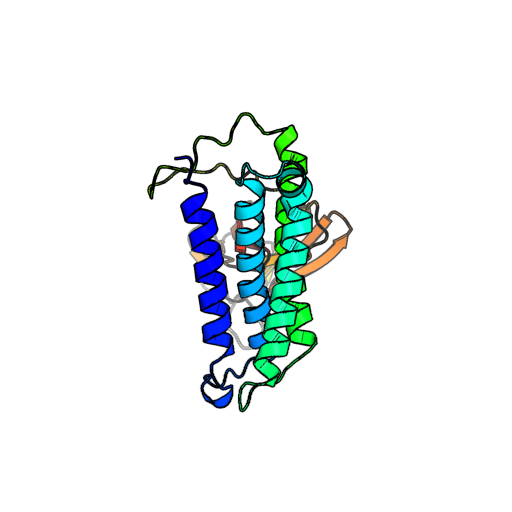R A O 1
ATOM 1248 N N . PHE A 1 155 ? -6.994 29.874 -19.214 1.00 63.72 155 PHE A N 1
ATOM 1249 C CA . PHE A 1 155 ? -6.077 30.280 -20.273 1.00 63.72 155 PHE A CA 1
ATOM 1250 C C . PHE A 1 155 ? -5.364 31.553 -19.829 1.00 63.72 155 PHE A C 1
ATOM 1252 O O . PHE A 1 155 ? -6.024 32.492 -19.383 1.00 63.72 155 PHE A O 1
ATOM 1259 N N . SER A 1 156 ? -4.039 31.569 -19.932 1.00 62.12 156 SER A N 1
ATOM 1260 C CA . SER A 1 156 ? -3.234 32.756 -19.634 1.00 62.12 156 SER A CA 1
ATOM 1261 C C . SER A 1 156 ? -2.805 33.482 -20.897 1.00 62.12 156 SER A C 1
ATOM 1263 O O . SER A 1 156 ? -2.851 34.707 -20.935 1.00 62.12 156 SER A O 1
ATOM 1265 N N . GLU A 1 157 ? -2.456 32.732 -21.938 1.00 61.38 157 GLU A N 1
ATOM 1266 C CA . GLU A 1 157 ? -2.050 33.263 -23.234 1.00 61.38 157 GLU A CA 1
ATOM 1267 C C . GLU A 1 157 ? -2.398 32.253 -24.328 1.00 61.38 157 GLU A C 1
ATOM 1269 O O . GLU A 1 157 ? -2.294 31.038 -24.137 1.00 61.38 157 GLU A O 1
ATOM 1274 N N . THR A 1 158 ? -2.860 32.742 -25.473 1.00 59.47 158 THR A N 1
ATOM 1275 C CA . THR A 1 158 ? -3.228 31.895 -26.608 1.00 59.47 158 THR A CA 1
ATOM 1276 C C . THR A 1 158 ? -2.816 32.574 -27.900 1.00 59.47 158 THR A C 1
ATOM 1278 O O . THR A 1 158 ? -3.449 33.554 -28.287 1.00 59.47 158 THR A O 1
ATOM 1281 N N . ASP A 1 159 ? -1.824 32.010 -28.583 1.00 58.38 159 ASP A N 1
ATOM 1282 C CA . ASP A 1 159 ? -1.297 32.523 -29.842 1.00 58.38 159 ASP A CA 1
ATOM 1283 C C . ASP A 1 159 ? -1.229 31.428 -30.909 1.00 58.38 159 ASP A C 1
ATOM 1285 O O . ASP A 1 159 ? -0.904 30.267 -30.655 1.00 58.38 159 ASP A O 1
ATOM 1289 N N . CYS A 1 160 ? -1.540 31.799 -32.148 1.00 63.03 160 CYS A N 1
ATOM 1290 C CA . CYS A 1 160 ? -1.524 30.890 -33.287 1.00 63.03 160 CYS A CA 1
ATOM 1291 C C . CYS A 1 160 ? -0.991 31.617 -34.522 1.00 63.03 160 CYS A C 1
ATOM 1293 O O . CYS A 1 160 ? -1.424 32.732 -34.831 1.00 63.03 160 CYS A O 1
ATOM 1295 N N . TRP A 1 161 ? -0.062 30.993 -35.246 1.00 61.72 161 TRP A N 1
ATOM 1296 C CA . TRP A 1 161 ? 0.513 31.570 -36.456 1.00 61.72 161 TRP A CA 1
ATOM 1297 C C . TRP A 1 161 ? 0.702 30.534 -37.560 1.00 61.72 161 TRP A C 1
ATOM 1299 O O . TRP A 1 161 ? 1.037 29.373 -37.340 1.00 61.72 161 TRP A O 1
ATOM 1309 N N . LEU A 1 162 ? 0.512 30.968 -38.798 1.00 61.84 162 LEU A N 1
ATOM 1310 C CA . LEU A 1 162 ? 0.726 30.146 -39.980 1.00 61.84 162 LEU A CA 1
ATOM 1311 C C . LEU A 1 162 ? 1.942 30.678 -40.724 1.00 61.84 162 LEU A C 1
ATOM 1313 O O . LEU A 1 162 ? 1.902 31.792 -41.245 1.00 61.84 162 LEU A O 1
ATOM 1317 N N . ASN A 1 163 ? 3.009 29.883 -40.771 1.00 60.81 163 ASN A N 1
ATOM 1318 C CA . ASN A 1 163 ? 4.198 30.210 -41.538 1.00 60.81 163 ASN A CA 1
ATOM 1319 C C . ASN A 1 163 ? 4.009 29.762 -42.995 1.00 60.81 163 ASN A C 1
ATOM 1321 O O . ASN A 1 163 ? 3.823 28.574 -43.287 1.00 60.81 163 ASN A O 1
ATOM 1325 N N . LEU A 1 164 ? 4.026 30.741 -43.898 1.00 56.78 164 LEU A N 1
ATOM 1326 C CA . LEU A 1 164 ? 3.829 30.557 -45.334 1.00 56.78 164 LEU A CA 1
ATOM 1327 C C . LEU A 1 164 ? 5.153 30.563 -46.124 1.00 56.78 164 LEU A C 1
ATOM 1329 O O . LEU A 1 164 ? 5.129 30.349 -47.345 1.00 56.78 164 LEU A O 1
ATOM 1333 N N . MET A 1 165 ? 6.298 30.762 -45.452 1.00 49.19 165 MET A N 1
ATOM 1334 C CA . MET A 1 165 ? 7.624 30.683 -46.069 1.00 49.19 165 MET A CA 1
ATOM 1335 C C . MET A 1 165 ? 7.947 29.228 -46.453 1.00 49.19 165 MET A C 1
ATOM 1337 O O . MET A 1 165 ? 7.897 28.340 -45.598 1.00 49.19 165 MET A O 1
ATOM 1341 N N . PRO A 1 166 ? 8.301 28.941 -47.717 1.00 49.09 166 PRO A N 1
ATOM 1342 C CA . PRO A 1 166 ? 8.640 27.587 -48.135 1.00 49.09 166 PRO A CA 1
ATOM 1343 C C . PRO A 1 166 ? 9.985 27.159 -47.530 1.00 49.09 166 PRO A C 1
ATOM 1345 O O . PRO A 1 166 ? 11.019 27.773 -47.798 1.00 49.09 166 PRO A O 1
ATOM 1348 N N . MET A 1 167 ? 9.995 26.068 -46.761 1.00 48.19 167 MET A N 1
ATOM 1349 C CA . MET A 1 167 ? 11.234 25.326 -46.521 1.00 48.19 167 MET A CA 1
ATOM 1350 C C . MET A 1 167 ? 11.648 24.688 -47.852 1.00 48.19 167 MET A C 1
ATOM 1352 O O . MET A 1 167 ? 10.843 24.026 -48.511 1.00 48.19 167 MET A O 1
ATOM 1356 N N . VAL A 1 168 ? 12.883 24.946 -48.281 1.00 47.03 168 VAL A N 1
ATOM 1357 C CA . VAL A 1 168 ? 13.425 24.471 -49.561 1.00 47.03 168 VAL A CA 1
ATOM 1358 C C . VAL A 1 168 ? 13.186 22.958 -49.691 1.00 47.03 168 VAL A C 1
ATOM 1360 O O . VAL A 1 168 ? 13.630 22.191 -48.842 1.00 47.03 168 VAL A O 1
ATOM 1363 N N . ASN A 1 169 ? 12.497 22.564 -50.769 1.00 49.47 169 ASN A N 1
ATOM 1364 C CA . ASN A 1 169 ? 12.143 21.197 -51.191 1.00 49.47 169 ASN A CA 1
ATOM 1365 C C . ASN A 1 169 ? 10.911 20.496 -50.583 1.00 49.47 169 ASN A C 1
ATOM 1367 O O . ASN A 1 169 ? 10.751 19.304 -50.841 1.00 49.47 169 ASN A O 1
ATOM 1371 N N . ASP A 1 170 ? 9.982 21.175 -49.900 1.00 53.06 170 ASP A N 1
ATOM 1372 C CA . ASP A 1 170 ? 8.701 20.529 -49.554 1.00 53.06 170 ASP A CA 1
ATOM 1373 C C . ASP A 1 170 ? 7.496 21.466 -49.774 1.00 53.06 170 ASP A C 1
ATOM 1375 O O . ASP A 1 170 ? 7.441 22.583 -49.265 1.00 53.06 170 ASP A O 1
ATOM 1379 N N . ASN A 1 171 ? 6.518 21.024 -50.574 1.00 54.84 171 ASN A N 1
ATOM 1380 C CA . ASN A 1 171 ? 5.366 21.808 -51.064 1.00 54.84 171 ASN A CA 1
ATOM 1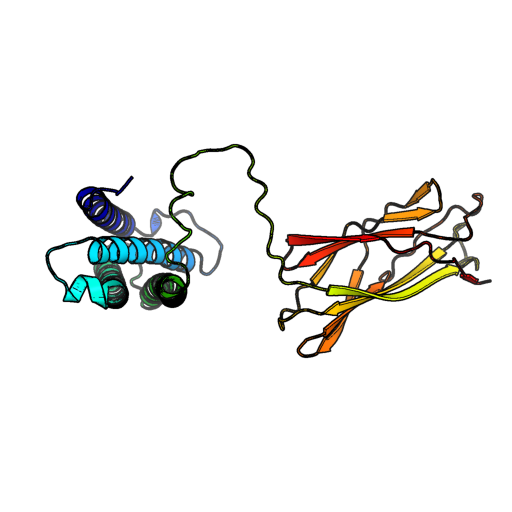381 C C . ASN A 1 171 ? 4.283 22.067 -49.988 1.00 54.84 171 ASN A C 1
ATOM 1383 O O . ASN A 1 171 ? 3.086 22.038 -50.273 1.00 54.84 171 ASN A O 1
ATOM 1387 N N . LYS A 1 172 ? 4.677 22.280 -48.732 1.00 58.06 172 LYS A N 1
ATOM 1388 C CA . LYS A 1 172 ? 3.769 22.256 -47.578 1.00 58.06 172 LYS A CA 1
ATOM 1389 C C . LYS A 1 172 ? 3.907 23.524 -46.738 1.00 58.06 172 LYS A C 1
ATOM 1391 O O . LYS A 1 172 ? 5.017 23.965 -46.456 1.00 58.06 172 LYS A O 1
ATOM 1396 N N . ASN A 1 173 ? 2.776 24.093 -46.321 1.00 61.28 173 ASN A N 1
ATOM 1397 C CA . ASN A 1 173 ? 2.738 25.193 -45.352 1.00 61.28 173 ASN A CA 1
ATOM 1398 C C . ASN A 1 173 ? 2.912 24.644 -43.928 1.00 61.28 173 ASN A C 1
ATOM 1400 O O . ASN A 1 173 ? 2.589 23.483 -43.672 1.00 61.28 173 ASN A O 1
ATOM 1404 N N . VAL A 1 174 ? 3.384 25.477 -42.998 1.00 63.62 174 VAL A N 1
ATOM 1405 C CA . VAL A 1 174 ? 3.660 25.073 -41.613 1.00 63.62 174 VAL A CA 1
ATOM 1406 C C . VAL A 1 174 ? 2.783 25.854 -40.645 1.00 63.62 174 VAL A C 1
ATOM 1408 O O . VAL A 1 174 ? 2.939 27.065 -40.507 1.00 63.62 174 VAL A O 1
ATOM 1411 N N . LEU A 1 175 ? 1.891 25.166 -39.934 1.00 63.91 175 LEU A N 1
ATOM 1412 C CA . LEU A 1 175 ? 1.126 25.772 -38.841 1.00 63.91 175 LEU A CA 1
ATOM 1413 C C . LEU A 1 175 ? 1.885 25.627 -37.518 1.00 63.91 175 LEU A C 1
ATOM 1415 O O . LEU A 1 175 ? 2.239 24.510 -37.141 1.00 63.91 175 LEU A O 1
ATOM 1419 N N . GLY A 1 176 ? 2.099 26.744 -36.822 1.00 62.59 176 GLY A N 1
ATOM 1420 C CA . GLY A 1 176 ? 2.644 26.804 -35.467 1.00 62.59 176 GLY A CA 1
ATOM 1421 C C . GLY A 1 176 ? 1.637 27.411 -34.488 1.00 62.59 176 GLY A C 1
ATOM 1422 O O . GLY A 1 176 ? 0.778 28.208 -34.860 1.00 62.59 176 GLY A O 1
ATOM 1423 N N . PHE A 1 177 ? 1.705 27.022 -33.219 1.00 64.75 177 PHE A N 1
ATOM 1424 C CA . PHE A 1 177 ? 0.850 27.595 -32.182 1.00 64.75 177 PHE A CA 1
ATOM 1425 C C . PHE A 1 177 ? 1.503 27.486 -30.806 1.00 64.75 177 PHE A C 1
ATOM 1427 O O . PHE A 1 177 ? 2.345 26.615 -30.565 1.00 64.75 177 PHE A O 1
ATOM 1434 N N . LEU A 1 178 ? 1.061 28.356 -29.903 1.00 60.75 178 LEU A N 1
ATOM 1435 C CA . LEU A 1 178 ? 1.409 28.358 -28.493 1.00 60.75 178 LEU A CA 1
ATOM 1436 C C . LEU A 1 178 ? 0.133 28.559 -27.673 1.00 60.75 178 LEU A C 1
ATOM 1438 O O . LEU A 1 178 ? -0.581 29.546 -27.831 1.00 60.75 178 LEU A O 1
ATOM 1442 N N . ILE A 1 179 ? -0.165 27.614 -26.786 1.00 61.66 179 ILE A N 1
ATOM 1443 C CA . ILE A 1 179 ? -1.280 27.732 -25.843 1.00 61.66 179 ILE A CA 1
ATOM 1444 C C . ILE A 1 179 ? -0.711 27.621 -24.436 1.00 61.66 179 ILE A C 1
ATOM 1446 O O . ILE A 1 179 ? -0.254 26.552 -24.034 1.00 61.66 179 ILE A O 1
ATOM 1450 N N . SER A 1 180 ? -0.780 28.707 -23.676 1.00 60.59 180 SER A N 1
ATOM 1451 C CA . SER A 1 180 ? -0.319 28.769 -22.292 1.00 60.59 180 SER A CA 1
ATOM 1452 C C . SER A 1 180 ? -1.506 28.665 -21.337 1.00 60.59 180 SER A C 1
ATOM 1454 O O . SER A 1 180 ? -2.540 29.328 -21.486 1.00 60.59 180 SER A O 1
ATOM 1456 N N . LEU A 1 181 ? -1.364 27.799 -20.339 1.00 61.59 181 LEU A N 1
ATOM 1457 C CA . LEU A 1 181 ? -2.383 27.512 -19.341 1.00 61.59 181 LEU A CA 1
ATOM 1458 C C . LEU A 1 181 ? -1.858 27.795 -17.943 1.00 61.59 181 LEU A C 1
ATOM 1460 O O . LEU A 1 181 ? -0.760 27.377 -17.579 1.00 61.59 181 LEU A O 1
ATOM 1464 N N . ASN A 1 182 ? -2.711 28.402 -17.128 1.00 60.47 182 ASN A N 1
ATOM 1465 C CA . ASN A 1 182 ? -2.532 28.472 -15.689 1.00 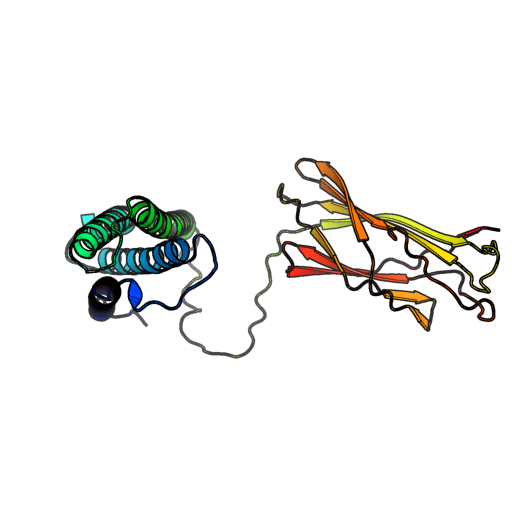60.47 182 ASN A CA 1
ATOM 1466 C C . ASN A 1 182 ? -3.389 27.382 -15.038 1.00 60.47 182 ASN A C 1
ATOM 1468 O O . ASN A 1 182 ? -4.617 27.375 -15.172 1.00 60.47 182 ASN A O 1
ATOM 1472 N N . VAL A 1 183 ? -2.742 26.461 -14.329 1.00 62.72 183 VAL A N 1
ATOM 1473 C CA . VAL A 1 183 ? -3.389 25.454 -13.488 1.00 62.72 183 VAL A CA 1
ATOM 1474 C C . VAL A 1 183 ? -3.166 25.855 -12.037 1.00 62.72 183 VAL A C 1
ATOM 1476 O O . VAL A 1 183 ? -2.066 25.712 -11.505 1.00 62.72 183 VAL A O 1
ATOM 1479 N N . GLU A 1 184 ? -4.211 26.370 -11.395 1.00 58.19 184 GLU A N 1
ATOM 1480 C CA . GLU A 1 184 ? -4.189 26.669 -9.966 1.00 58.19 184 GLU A CA 1
ATOM 1481 C C . GLU A 1 184 ? -4.644 25.420 -9.205 1.00 58.19 184 GLU A C 1
ATOM 1483 O O . GLU A 1 184 ? -5.757 24.908 -9.390 1.00 58.19 184 GLU A O 1
ATOM 1488 N N . ALA A 1 185 ? -3.741 24.868 -8.398 1.00 58.69 185 ALA A N 1
ATOM 1489 C CA . ALA A 1 185 ? -3.970 23.630 -7.673 1.00 58.69 185 ALA A CA 1
ATOM 1490 C C . ALA A 1 185 ? -3.431 23.752 -6.248 1.00 58.69 185 ALA A C 1
ATOM 1492 O O . ALA A 1 185 ? -2.297 24.157 -6.033 1.00 58.69 185 ALA A O 1
ATOM 1493 N N . ASN A 1 186 ? -4.226 23.310 -5.272 1.00 51.75 186 ASN A N 1
ATOM 1494 C CA . ASN A 1 186 ? -3.858 23.305 -3.851 1.00 51.75 186 ASN A CA 1
ATOM 1495 C C . ASN A 1 186 ? -2.789 22.247 -3.485 1.00 51.75 186 ASN A C 1
ATOM 1497 O O . ASN A 1 186 ? -2.701 21.864 -2.318 1.00 51.75 186 ASN A O 1
ATOM 1501 N N . SER A 1 187 ? -2.047 21.685 -4.448 1.00 50.44 187 SER A N 1
ATOM 1502 C CA . SER A 1 187 ? -0.988 20.711 -4.159 1.00 50.44 187 SER A CA 1
ATOM 1503 C C . SER A 1 187 ? 0.244 20.911 -5.031 1.00 50.44 187 SER A C 1
ATOM 1505 O O . SER A 1 187 ? 0.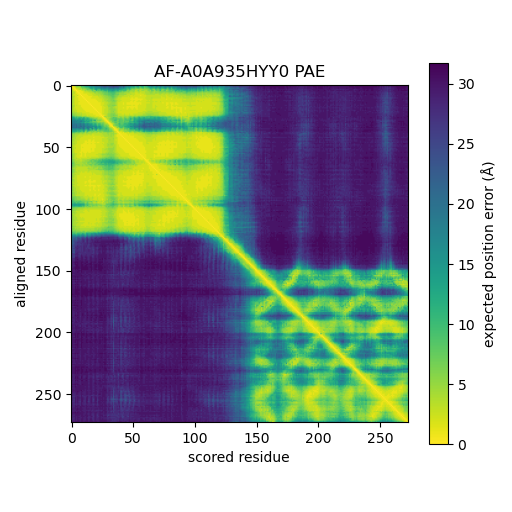148 21.180 -6.226 1.00 50.44 187 SER A O 1
ATOM 1507 N N . SER A 1 188 ? 1.400 20.688 -4.413 1.00 51.88 188 SER A N 1
ATOM 1508 C CA . SER A 1 188 ? 2.744 20.696 -4.994 1.00 51.88 188 SER A CA 1
ATOM 1509 C C . SER A 1 188 ? 3.031 19.515 -5.943 1.00 51.88 188 SER A 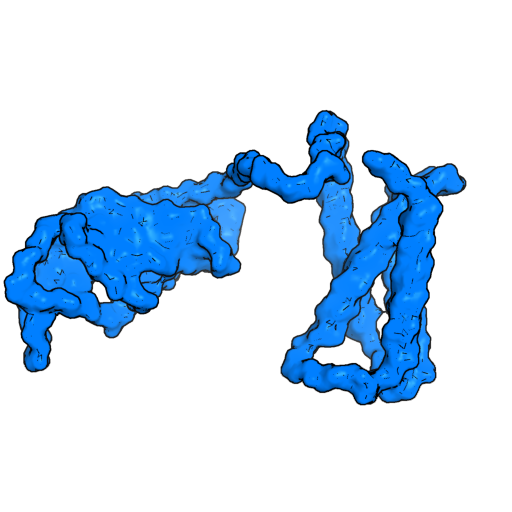C 1
ATOM 1511 O O . SER A 1 188 ? 4.191 19.219 -6.224 1.00 51.88 188 SER A O 1
ATOM 1513 N N . ASP A 1 189 ? 2.002 18.822 -6.450 1.00 55.81 189 ASP A N 1
ATOM 1514 C CA . ASP A 1 189 ? 2.173 17.669 -7.343 1.00 55.81 189 ASP A CA 1
ATOM 1515 C C . ASP A 1 189 ? 2.337 18.125 -8.795 1.00 55.81 189 ASP A C 1
ATOM 1517 O O . ASP A 1 189 ? 1.386 18.591 -9.420 1.00 55.81 189 ASP A O 1
ATOM 1521 N N . LEU A 1 190 ? 3.526 17.927 -9.359 1.00 59.59 190 LEU A N 1
ATOM 1522 C CA . LEU A 1 190 ? 3.906 18.441 -10.681 1.00 59.59 190 LEU A CA 1
ATOM 1523 C C . LEU A 1 190 ? 3.543 17.514 -11.859 1.00 59.59 190 LEU A C 1
ATOM 1525 O O . LEU A 1 190 ? 3.839 17.834 -13.005 1.00 59.59 190 LEU A O 1
ATOM 1529 N N . ASN A 1 191 ? 2.883 16.377 -11.621 1.00 68.00 191 ASN A N 1
ATOM 1530 C CA . ASN A 1 191 ? 2.652 15.343 -12.641 1.00 68.00 191 ASN A CA 1
ATOM 1531 C C . ASN A 1 191 ? 1.427 15.611 -13.534 1.00 68.00 191 ASN A C 1
ATOM 1533 O O . ASN A 1 191 ? 0.498 14.797 -13.606 1.00 68.00 191 ASN A O 1
ATOM 1537 N N . TYR A 1 192 ? 1.422 16.742 -14.237 1.00 73.62 192 TYR A N 1
ATOM 1538 C CA . TYR A 1 192 ? 0.409 17.055 -15.244 1.00 73.62 192 TYR A CA 1
ATOM 1539 C C . TYR A 1 192 ? 0.904 16.730 -16.653 1.00 73.62 192 TYR A C 1
ATOM 1541 O O . TYR A 1 192 ? 2.064 16.932 -16.994 1.00 73.62 192 TYR A O 1
ATOM 1549 N N . SER A 1 193 ? -0.000 16.240 -17.498 1.00 71.25 193 SER A N 1
ATOM 1550 C CA . SER A 1 193 ? 0.259 16.041 -18.925 1.00 71.25 193 SER A CA 1
ATOM 1551 C C . SER A 1 193 ? -0.952 16.440 -19.758 1.00 71.25 193 SER A C 1
ATOM 1553 O O . SER A 1 193 ? -2.095 16.356 -19.300 1.00 71.25 193 SER A O 1
ATOM 1555 N N . VAL A 1 194 ? -0.708 16.865 -20.995 1.00 72.00 194 VAL A N 1
ATOM 1556 C CA . VAL A 1 194 ? -1.760 17.177 -21.967 1.00 72.00 194 VAL A CA 1
ATOM 1557 C C . VAL A 1 194 ? -1.722 16.135 -23.071 1.00 72.00 194 VAL A C 1
ATOM 1559 O O . VAL A 1 194 ? -0.658 15.821 -23.598 1.00 72.00 194 VAL A O 1
ATOM 1562 N N . LYS A 1 195 ? -2.884 15.572 -23.400 1.00 72.94 195 LYS A N 1
ATOM 1563 C CA . LYS A 1 195 ? -3.042 14.569 -24.458 1.00 72.94 195 LYS A CA 1
ATOM 1564 C C . LYS A 1 195 ? -4.275 14.887 -25.304 1.00 72.94 195 LYS A C 1
ATOM 1566 O O . LYS A 1 195 ? -5.058 15.782 -24.981 1.00 72.94 195 LYS A O 1
ATOM 1571 N N . ASP A 1 196 ? -4.452 14.119 -26.374 1.00 74.25 196 ASP A N 1
ATOM 1572 C CA . ASP A 1 196 ? -5.636 14.148 -27.241 1.00 74.25 196 ASP A CA 1
ATOM 1573 C C . ASP A 1 196 ? -5.907 15.506 -27.915 1.00 74.25 196 ASP A C 1
ATOM 1575 O O . ASP A 1 196 ? -7.069 15.844 -28.153 1.00 74.25 196 ASP A O 1
ATOM 1579 N N . LEU A 1 197 ? -4.866 16.295 -28.214 1.00 73.12 197 LEU A N 1
ATOM 1580 C CA . LEU A 1 197 ? -5.058 17.576 -28.894 1.00 73.12 197 LEU A CA 1
ATOM 1581 C C . LEU A 1 197 ? -5.610 17.356 -30.309 1.00 73.12 197 LEU A C 1
ATOM 1583 O O . LEU A 1 197 ? -5.071 16.591 -31.111 1.00 73.12 197 LEU A O 1
ATOM 1587 N N . LYS A 1 198 ? -6.668 18.092 -30.621 1.00 74.06 198 LYS A N 1
ATOM 1588 C CA . LYS A 1 198 ? -7.269 18.212 -31.942 1.00 74.06 198 LYS A CA 1
ATOM 1589 C C . LYS A 1 198 ? -7.345 19.680 -32.304 1.00 74.06 198 LYS A C 1
ATOM 1591 O O . LYS A 1 198 ? -7.729 20.504 -31.473 1.00 74.06 198 LYS A O 1
ATOM 1596 N N . ILE A 1 199 ? -7.003 19.978 -33.548 1.00 73.31 199 ILE A N 1
ATOM 1597 C CA . ILE A 1 199 ? -7.072 21.329 -34.092 1.00 73.31 199 ILE A CA 1
ATOM 1598 C C . ILE A 1 199 ? -8.195 21.342 -35.115 1.00 73.31 199 ILE A C 1
ATOM 1600 O O . ILE A 1 199 ? -8.194 20.549 -36.060 1.00 73.31 199 ILE A O 1
ATOM 1604 N N . TYR A 1 200 ? -9.150 22.234 -34.901 1.00 74.56 200 TYR A N 1
ATOM 1605 C CA . TYR A 1 200 ? -10.268 22.453 -35.797 1.00 74.56 200 TYR A CA 1
ATOM 1606 C C . TYR A 1 200 ? -10.026 23.728 -36.587 1.00 74.56 200 TYR A C 1
ATOM 1608 O O . TYR A 1 200 ? -9.909 24.820 -36.028 1.00 74.56 200 TYR A O 1
ATOM 1616 N N . LEU A 1 201 ? -9.967 23.560 -37.902 1.00 70.31 201 LEU A N 1
ATOM 1617 C CA . LEU A 1 201 ? -9.913 24.634 -38.878 1.00 70.31 201 LEU A CA 1
ATOM 1618 C C . LEU A 1 201 ? -11.294 24.675 -39.547 1.00 70.31 201 LEU A C 1
ATOM 1620 O O . LEU A 1 201 ? -11.527 24.028 -40.567 1.00 70.31 201 LEU A O 1
ATOM 1624 N N . ASN A 1 202 ? -12.238 25.386 -38.921 1.00 66.75 202 ASN A N 1
ATOM 1625 C CA . ASN A 1 202 ? -13.671 25.382 -39.253 1.00 66.75 202 ASN A CA 1
ATOM 1626 C C . ASN A 1 202 ? -14.311 23.975 -39.275 1.00 66.75 202 ASN A C 1
ATOM 1628 O O . ASN A 1 202 ? -14.796 23.525 -38.241 1.00 66.75 202 ASN A O 1
ATOM 1632 N N . ASN A 1 203 ? -14.329 23.301 -40.433 1.00 57.97 203 ASN A N 1
ATOM 1633 C CA . ASN A 1 203 ? -14.953 21.983 -40.632 1.00 57.97 203 ASN A CA 1
ATOM 1634 C C . ASN A 1 203 ? -13.930 20.847 -40.817 1.00 57.97 203 ASN A C 1
ATOM 1636 O O . ASN A 1 203 ? -14.305 19.678 -40.737 1.00 57.97 203 ASN A O 1
ATOM 1640 N N . ASP A 1 204 ? -12.652 21.175 -41.034 1.00 61.00 204 ASP A N 1
ATOM 1641 C CA . ASP A 1 204 ? -11.581 20.190 -41.181 1.00 61.00 204 ASP A CA 1
ATOM 1642 C C . ASP A 1 204 ? -10.903 19.952 -39.822 1.00 61.00 204 ASP A C 1
ATOM 1644 O O . ASP A 1 204 ? -10.591 20.885 -39.076 1.00 61.00 204 ASP A O 1
ATOM 1648 N N . THR A 1 205 ? -10.675 18.678 -39.487 1.00 59.38 205 THR A N 1
ATOM 1649 C CA . THR A 1 205 ? -9.970 18.275 -38.261 1.00 59.38 205 THR A CA 1
ATOM 1650 C C . THR A 1 205 ? -8.560 17.825 -38.604 1.00 59.38 205 THR A C 1
ATOM 1652 O O . THR A 1 205 ? -8.374 16.870 -39.358 1.00 59.38 205 THR A O 1
ATOM 1655 N N . LEU A 1 206 ? -7.563 18.458 -37.996 1.00 63.69 206 LEU A N 1
ATOM 1656 C CA . LEU A 1 206 ? -6.190 17.975 -38.035 1.00 63.69 206 LEU A CA 1
ATOM 1657 C C . LEU A 1 206 ? -5.943 17.112 -36.798 1.00 63.69 206 LEU A C 1
ATOM 1659 O O . LEU A 1 206 ? -5.986 17.580 -35.658 1.00 63.69 206 LEU A O 1
ATOM 1663 N N . LEU A 1 207 ? -5.715 15.822 -37.036 1.00 53.59 207 LEU A N 1
ATOM 1664 C CA . LEU A 1 207 ? -5.333 14.851 -36.016 1.00 53.59 207 LEU A CA 1
ATOM 1665 C C . LEU A 1 207 ? -3.810 14.797 -35.954 1.00 53.59 207 LEU A C 1
ATOM 1667 O O . LEU A 1 207 ? -3.181 14.174 -36.805 1.00 53.59 207 LEU A O 1
ATOM 1671 N N . ASN A 1 208 ? -3.217 15.430 -34.944 1.00 53.25 208 ASN A N 1
ATOM 1672 C CA . ASN A 1 208 ? -1.797 15.268 -34.662 1.00 53.25 208 ASN A CA 1
ATOM 1673 C C . ASN A 1 208 ? -1.625 14.446 -33.379 1.00 53.25 208 ASN A C 1
ATOM 1675 O O . ASN A 1 208 ? -2.141 14.810 -32.325 1.00 53.25 208 ASN A O 1
ATOM 1679 N N . LYS A 1 209 ? -0.942 13.300 -33.484 1.00 49.41 209 LYS A N 1
ATOM 1680 C CA . LYS A 1 209 ? -0.780 12.336 -32.384 1.00 49.41 209 LYS A CA 1
ATOM 1681 C C . LYS A 1 209 ? 0.389 12.649 -31.451 1.00 49.41 209 LYS A C 1
ATOM 1683 O O . LYS A 1 209 ? 0.512 11.979 -30.432 1.00 49.41 209 LYS A O 1
ATOM 1688 N N . GLU A 1 210 ? 1.237 13.627 -31.764 1.00 52.25 210 GLU A N 1
ATOM 1689 C CA . GLU A 1 210 ? 2.496 13.809 -31.036 1.00 52.25 210 GLU A CA 1
ATOM 1690 C C . GLU A 1 210 ? 2.748 15.273 -30.680 1.00 52.25 210 GLU A C 1
ATOM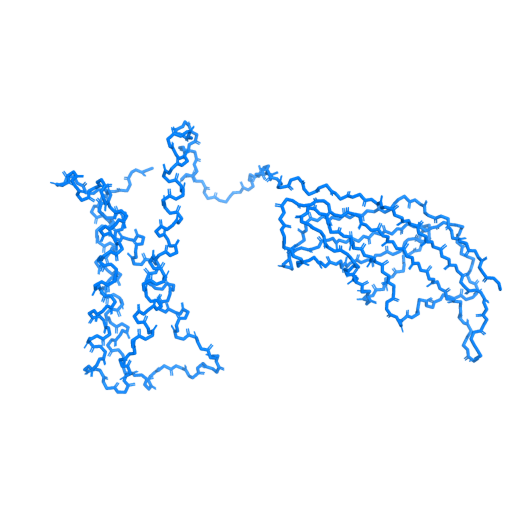 1692 O O . GLU A 1 210 ? 3.411 16.012 -31.404 1.00 52.25 210 GLU A O 1
ATOM 1697 N N . LEU A 1 211 ? 2.200 15.683 -29.540 1.00 55.50 211 LEU A N 1
ATOM 1698 C CA . LEU A 1 211 ? 2.333 17.029 -28.997 1.00 55.50 211 LEU A CA 1
ATOM 1699 C C . LEU A 1 211 ? 2.891 16.963 -27.586 1.00 55.50 211 LEU A C 1
ATOM 1701 O O . LEU A 1 211 ? 2.540 16.072 -26.813 1.00 55.50 211 LEU A O 1
ATOM 1705 N N . SER A 1 212 ? 3.772 17.902 -27.273 1.00 54.09 212 SER A N 1
ATOM 1706 C CA . SER A 1 212 ? 4.452 18.001 -25.988 1.00 54.09 212 SER A CA 1
ATOM 1707 C C . SER A 1 212 ? 3.824 19.100 -25.145 1.00 54.09 212 SER A C 1
ATOM 1709 O O . SER A 1 212 ? 3.588 20.203 -25.627 1.00 54.09 212 SER A O 1
ATOM 1711 N N . ALA A 1 213 ? 3.592 18.822 -23.869 1.00 56.66 213 ALA A N 1
ATOM 1712 C CA . ALA A 1 213 ? 3.367 19.867 -22.884 1.00 56.66 213 ALA A CA 1
ATOM 1713 C C . ALA A 1 213 ? 4.634 19.990 -22.046 1.00 56.66 213 ALA A C 1
ATOM 1715 O O . ALA A 1 213 ? 5.128 18.981 -21.541 1.00 56.66 213 ALA A O 1
ATOM 1716 N N . GLU A 1 214 ? 5.145 21.206 -21.909 1.00 57.88 214 GLU A N 1
ATOM 1717 C CA . GLU A 1 214 ? 6.288 21.499 -21.053 1.00 57.88 214 GLU A CA 1
ATOM 1718 C C . GLU A 1 214 ? 5.821 22.363 -19.881 1.00 57.88 214 GLU A C 1
ATOM 1720 O O . GLU A 1 214 ? 5.077 23.335 -20.045 1.00 57.88 214 GLU A O 1
ATOM 1725 N N . ILE A 1 215 ? 6.222 21.971 -18.671 1.00 57.31 215 ILE A N 1
ATOM 1726 C CA . ILE A 1 215 ? 5.972 22.755 -17.461 1.00 57.31 215 ILE A CA 1
ATOM 1727 C C . ILE A 1 215 ? 7.057 23.819 -17.410 1.00 57.31 215 ILE A C 1
ATOM 1729 O O . ILE A 1 215 ? 8.236 23.498 -17.278 1.00 57.31 215 ILE A O 1
ATOM 1733 N N . PHE A 1 216 ? 6.651 25.077 -17.545 1.00 53.94 216 PHE A N 1
ATOM 1734 C CA . PHE A 1 216 ? 7.594 26.186 -17.658 1.00 53.94 216 PHE A CA 1
ATOM 1735 C C . PHE A 1 216 ? 7.915 26.806 -16.296 1.00 53.94 216 PHE A C 1
ATOM 1737 O O . PHE A 1 216 ? 9.017 27.299 -16.080 1.00 53.94 216 PHE A O 1
ATOM 1744 N N . GLU A 1 217 ? 6.960 26.773 -15.360 1.00 52.56 217 GLU A N 1
ATOM 1745 C CA . GLU A 1 217 ? 7.119 27.384 -14.043 1.00 52.56 217 GLU A CA 1
ATOM 1746 C C . GLU A 1 217 ? 6.173 26.732 -13.028 1.00 52.56 217 GLU A C 1
ATOM 1748 O O . GLU A 1 217 ? 4.971 26.591 -13.281 1.00 52.56 217 GLU A O 1
ATOM 1753 N N . ALA A 1 218 ? 6.711 26.342 -11.873 1.00 52.97 218 ALA A N 1
ATOM 1754 C CA . ALA A 1 218 ? 5.931 25.825 -10.759 1.00 52.97 218 ALA A CA 1
ATOM 1755 C C . ALA A 1 218 ? 6.236 26.617 -9.485 1.00 52.97 218 ALA A C 1
ATOM 1757 O O . ALA A 1 218 ? 7.390 26.770 -9.091 1.00 52.97 218 ALA A O 1
ATOM 1758 N N . SER A 1 219 ? 5.179 27.113 -8.849 1.00 54.06 219 SER A N 1
ATOM 1759 C CA . SER A 1 219 ? 5.196 27.770 -7.538 1.00 54.06 219 SER A CA 1
ATOM 1760 C C . SER A 1 219 ? 4.306 26.984 -6.571 1.00 54.06 219 SER A C 1
ATOM 1762 O O . SER A 1 219 ? 3.580 26.092 -7.008 1.00 54.06 219 SER A O 1
ATOM 1764 N N . GLU A 1 220 ? 4.328 27.304 -5.272 1.00 52.16 220 GLU A N 1
ATOM 1765 C CA . GLU A 1 220 ? 3.623 26.521 -4.238 1.00 52.16 220 GLU A CA 1
ATOM 1766 C C . GLU A 1 220 ? 2.126 26.265 -4.523 1.00 52.16 220 GLU A C 1
ATOM 1768 O O . GLU A 1 220 ? 1.627 25.225 -4.103 1.00 52.16 220 GLU A O 1
ATOM 1773 N N . ASN A 1 221 ? 1.432 27.142 -5.270 1.00 55.84 221 ASN A N 1
ATOM 1774 C CA . ASN A 1 221 ? -0.008 27.007 -5.575 1.00 55.84 221 ASN A CA 1
ATOM 1775 C C . ASN A 1 221 ? -0.390 27.180 -7.061 1.00 55.84 221 ASN A C 1
ATOM 1777 O O . ASN A 1 221 ? -1.564 27.052 -7.418 1.00 55.84 221 ASN A O 1
ATOM 1781 N N . LEU A 1 222 ? 0.569 27.487 -7.939 1.00 57.00 222 LEU A N 1
ATOM 1782 C CA . LEU A 1 222 ? 0.306 27.758 -9.355 1.00 57.00 222 LEU A CA 1
ATOM 1783 C C . LEU A 1 222 ? 1.308 27.016 -10.233 1.00 57.00 222 LEU A C 1
ATOM 1785 O O . LEU A 1 222 ? 2.522 27.191 -10.092 1.00 57.00 222 LEU A O 1
ATOM 1789 N N . ILE A 1 223 ? 0.774 26.239 -11.172 1.00 63.81 223 ILE A N 1
ATOM 1790 C CA . ILE A 1 223 ? 1.531 25.516 -12.189 1.00 63.81 223 ILE A CA 1
ATOM 1791 C C . ILE A 1 223 ? 1.197 26.134 -13.546 1.00 63.81 223 ILE A C 1
ATOM 1793 O O . ILE A 1 223 ? 0.034 26.155 -13.956 1.00 63.81 223 ILE A O 1
ATOM 1797 N N . LYS A 1 224 ? 2.212 26.622 -14.262 1.00 63.78 224 LYS A N 1
ATOM 1798 C CA . LYS A 1 224 ? 2.062 27.086 -15.645 1.00 63.78 224 LYS A CA 1
ATOM 1799 C C . LYS A 1 224 ? 2.432 25.966 -16.608 1.00 63.78 224 LYS A C 1
ATOM 1801 O O . LYS A 1 224 ? 3.550 25.447 -16.574 1.00 63.78 224 LYS A O 1
ATOM 1806 N N . ILE A 1 225 ? 1.486 25.599 -17.466 1.00 66.50 225 ILE A N 1
ATOM 1807 C CA . ILE A 1 225 ? 1.659 24.562 -18.484 1.00 66.50 225 ILE A CA 1
ATOM 1808 C C . ILE A 1 225 ? 1.646 25.231 -19.850 1.00 66.50 225 ILE A C 1
ATOM 1810 O O . ILE A 1 225 ? 0.630 25.800 -20.247 1.00 66.50 225 ILE A O 1
ATOM 1814 N N . ASN A 1 226 ? 2.742 25.094 -20.591 1.00 65.38 226 ASN A N 1
ATOM 1815 C CA . ASN A 1 226 ? 2.800 25.520 -21.979 1.00 65.38 226 ASN A CA 1
ATOM 1816 C C . ASN A 1 226 ? 2.540 24.314 -22.876 1.00 65.38 226 ASN A C 1
ATOM 1818 O O . ASN A 1 226 ? 3.234 23.297 -22.818 1.00 65.38 226 ASN A O 1
ATOM 1822 N N . ILE A 1 227 ? 1.509 24.426 -23.704 1.00 66.44 227 ILE A N 1
ATOM 1823 C CA . ILE A 1 227 ? 1.228 23.488 -24.780 1.00 66.44 227 ILE A CA 1
ATOM 1824 C C . ILE A 1 227 ? 1.824 24.097 -26.037 1.00 66.44 227 ILE A C 1
ATOM 1826 O O . ILE A 1 227 ? 1.327 25.088 -26.578 1.00 66.44 227 ILE A O 1
ATOM 1830 N N . SER A 1 228 ? 2.898 23.481 -26.495 1.00 61.62 228 SER A N 1
ATOM 1831 C CA . SER A 1 228 ? 3.597 23.877 -27.702 1.00 61.62 228 SER A CA 1
ATOM 1832 C C . SER A 1 228 ? 3.910 22.642 -28.532 1.00 61.62 228 SER A C 1
ATOM 1834 O O . SER A 1 228 ? 3.759 21.491 -28.112 1.00 61.62 228 SER A O 1
ATOM 1836 N N . GLN A 1 229 ? 4.329 22.871 -29.764 1.00 61.06 229 GLN A N 1
ATOM 1837 C CA . GLN A 1 229 ? 4.753 21.796 -30.632 1.00 61.06 229 GLN A CA 1
ATOM 1838 C C . GLN A 1 229 ? 6.268 21.583 -30.491 1.00 61.06 229 GLN A C 1
ATOM 1840 O O . GLN A 1 229 ? 7.041 22.404 -30.976 1.00 61.06 229 GLN A O 1
ATOM 1845 N N . ASN A 1 230 ? 6.717 20.483 -29.868 1.00 47.41 230 ASN A N 1
ATOM 1846 C CA . ASN A 1 230 ? 8.144 20.130 -29.881 1.00 47.41 230 ASN A CA 1
ATOM 1847 C C . ASN A 1 230 ? 8.564 19.658 -31.271 1.00 47.41 230 ASN A C 1
ATOM 1849 O O . ASN A 1 230 ? 8.197 18.550 -31.662 1.00 47.41 230 ASN A O 1
ATOM 1853 N N . ASN A 1 231 ? 9.354 20.471 -31.984 1.00 46.94 231 ASN A N 1
ATOM 1854 C CA . ASN A 1 231 ? 10.214 20.110 -33.127 1.00 46.94 231 ASN A CA 1
ATOM 1855 C C . ASN A 1 231 ? 9.618 19.216 -34.237 1.00 46.94 231 ASN A C 1
ATOM 1857 O O . ASN A 1 231 ? 10.344 18.680 -35.071 1.00 46.94 231 ASN A O 1
ATOM 1861 N N . ARG A 1 232 ? 8.299 19.065 -34.292 1.00 48.66 232 ARG A N 1
ATOM 1862 C CA . ARG A 1 232 ? 7.548 18.382 -35.344 1.00 48.66 232 ARG A CA 1
ATOM 1863 C C . ARG A 1 232 ? 6.690 19.441 -36.000 1.00 48.66 232 ARG A C 1
ATOM 1865 O O . ARG A 1 232 ? 6.226 20.338 -35.325 1.00 48.66 232 ARG A O 1
ATOM 1872 N N . THR A 1 233 ? 6.508 19.390 -37.303 1.00 54.62 233 THR A N 1
ATOM 1873 C CA . THR A 1 233 ? 5.879 20.470 -38.069 1.00 54.62 233 THR A CA 1
ATOM 1874 C C . THR A 1 233 ? 4.487 20.010 -38.502 1.00 54.62 233 THR A C 1
ATOM 1876 O O . THR A 1 233 ? 4.370 18.915 -39.050 1.00 54.62 233 THR A O 1
ATOM 1879 N N . ILE A 1 234 ? 3.413 20.780 -38.248 1.00 59.72 234 ILE A N 1
ATOM 1880 C CA . ILE A 1 234 ? 2.109 20.455 -38.861 1.00 59.72 234 ILE A CA 1
ATOM 1881 C C . ILE A 1 234 ? 2.157 20.919 -40.306 1.00 59.72 234 ILE A C 1
ATOM 1883 O O . ILE A 1 234 ? 2.078 22.114 -40.588 1.00 59.72 234 ILE A O 1
ATOM 1887 N N . TYR A 1 235 ? 2.284 19.956 -41.210 1.00 63.16 235 TYR A N 1
ATOM 1888 C CA . TYR A 1 235 ? 2.250 20.230 -42.630 1.00 63.16 235 TYR A CA 1
ATOM 1889 C C . TYR A 1 235 ? 0.818 20.373 -43.127 1.00 63.16 235 TYR A C 1
ATOM 1891 O O . TYR A 1 235 ? -0.022 19.490 -42.948 1.00 63.16 235 TYR A O 1
ATOM 1899 N N . LEU A 1 236 ? 0.578 21.493 -43.788 1.00 64.81 236 LEU A N 1
ATOM 1900 C CA . LEU A 1 236 ? -0.678 21.864 -44.404 1.00 64.81 236 LEU A CA 1
ATOM 1901 C C . LEU A 1 236 ? -0.535 21.840 -45.931 1.00 64.81 236 LEU A C 1
ATOM 1903 O O . LEU A 1 236 ? 0.473 22.287 -46.482 1.00 64.81 236 LEU A O 1
ATOM 1907 N N . ASP A 1 237 ? -1.547 21.303 -46.608 1.00 63.84 237 ASP A N 1
ATOM 1908 C CA . ASP A 1 237 ? -1.671 21.311 -48.064 1.00 63.84 237 ASP A CA 1
ATOM 1909 C C . ASP A 1 237 ? -1.809 22.745 -48.589 1.00 63.84 237 ASP A C 1
ATOM 1911 O O . ASP A 1 237 ? -2.790 23.437 -48.327 1.00 63.84 237 ASP A O 1
ATOM 1915 N N . ARG A 1 238 ? -0.832 23.186 -49.380 1.00 63.75 238 ARG A N 1
ATOM 1916 C CA . ARG A 1 238 ? -0.781 24.544 -49.930 1.00 63.75 238 ARG A CA 1
ATOM 1917 C C . ARG A 1 238 ? -1.969 24.911 -50.817 1.00 63.75 238 ARG A C 1
ATOM 1919 O O . ARG A 1 238 ? -2.243 26.095 -50.974 1.00 63.75 238 ARG A O 1
ATOM 1926 N N . ASN A 1 239 ? -2.635 23.918 -51.403 1.00 61.75 239 ASN A N 1
ATOM 1927 C CA . ASN A 1 239 ? -3.730 24.129 -52.347 1.00 61.75 239 ASN A CA 1
ATOM 1928 C C . ASN A 1 239 ? -5.093 24.274 -51.659 1.00 61.75 239 ASN A C 1
ATOM 1930 O O . ASN A 1 239 ? -6.094 24.520 -52.331 1.00 61.75 239 ASN A O 1
ATOM 1934 N N . LYS A 1 240 ? -5.147 24.112 -50.332 1.00 65.06 240 LYS A N 1
ATOM 1935 C CA . LYS A 1 240 ? -6.350 24.356 -49.542 1.00 65.06 240 LYS A CA 1
ATOM 1936 C C . LYS A 1 240 ? -6.349 25.776 -48.991 1.00 65.06 240 LYS A C 1
ATOM 1938 O O . LYS A 1 240 ? -5.357 26.246 -48.436 1.00 65.06 240 LYS A O 1
ATOM 1943 N N . GLU A 1 241 ? -7.495 26.441 -49.093 1.00 63.66 241 GLU A N 1
ATOM 1944 C CA . GLU A 1 241 ? -7.733 27.662 -48.332 1.00 63.66 241 GLU A CA 1
ATOM 1945 C C . GLU A 1 241 ? -7.894 27.315 -46.852 1.00 63.66 241 GLU A C 1
ATOM 1947 O O . GLU A 1 241 ? -8.694 26.457 -46.474 1.00 63.66 241 GLU A O 1
ATOM 1952 N N . TYR A 1 242 ? -7.115 27.993 -46.015 1.00 66.12 242 TYR A N 1
ATOM 1953 C CA . TYR A 1 242 ? -7.181 27.844 -44.570 1.00 66.12 242 TYR A CA 1
ATOM 1954 C C . TYR A 1 242 ? -7.974 28.987 -43.947 1.00 66.12 242 TYR A C 1
ATOM 1956 O O . TYR A 1 242 ? -7.832 30.135 -44.383 1.00 66.12 242 TYR A O 1
ATOM 1964 N N . PRO A 1 243 ? -8.788 28.691 -42.921 1.00 69.12 243 PRO A N 1
ATOM 1965 C CA . PRO A 1 243 ? -9.576 29.705 -42.242 1.00 69.12 243 PRO A CA 1
ATOM 1966 C C . PRO A 1 243 ? -8.687 30.704 -41.499 1.00 69.12 243 PRO A C 1
ATOM 1968 O O . PRO A 1 243 ? -7.509 30.456 -41.248 1.00 69.12 243 PRO A O 1
ATOM 1971 N N . GLU A 1 244 ? -9.271 31.842 -41.129 1.00 76.50 244 GLU A N 1
ATOM 1972 C CA . GLU A 1 244 ? -8.584 32.888 -40.360 1.00 76.50 244 GLU A CA 1
ATOM 1973 C C . GLU A 1 244 ? -8.500 32.579 -38.863 1.00 76.50 244 GLU A C 1
ATOM 1975 O O . GLU A 1 244 ? -7.813 33.285 -38.130 1.00 76.50 244 GLU A O 1
ATOM 1980 N N . GLU A 1 245 ? -9.182 31.531 -38.401 1.00 77.94 245 GLU A N 1
ATOM 1981 C CA . GLU A 1 245 ? -9.255 31.154 -36.995 1.00 77.94 245 GLU A CA 1
ATOM 1982 C C . GLU A 1 245 ? -9.117 29.637 -36.812 1.00 77.94 245 GLU A C 1
ATOM 1984 O O . GLU A 1 245 ? -9.535 28.847 -37.663 1.00 77.94 245 GLU A O 1
ATOM 1989 N N . ALA A 1 246 ? -8.567 29.237 -35.668 1.00 77.94 246 ALA A N 1
ATOM 1990 C CA . ALA A 1 246 ? -8.462 27.851 -35.226 1.00 77.94 246 ALA A CA 1
ATOM 1991 C C . ALA A 1 246 ? -9.080 27.668 -33.837 1.00 77.94 246 ALA A C 1
ATOM 1993 O O . ALA A 1 246 ? -8.996 28.549 -32.981 1.00 77.94 246 ALA A O 1
ATOM 1994 N N . GLU A 1 247 ? -9.654 26.493 -33.589 1.00 79.88 247 GLU A N 1
ATOM 1995 C CA . GLU A 1 247 ? -10.101 26.071 -32.260 1.00 79.88 247 GLU A CA 1
ATOM 1996 C C . GLU A 1 247 ? -9.338 24.815 -31.830 1.00 79.88 247 GLU A C 1
ATOM 1998 O O . GLU A 1 247 ? -9.192 23.862 -32.597 1.00 79.88 247 GLU A O 1
ATOM 2003 N N . PHE A 1 248 ? -8.855 24.796 -30.591 1.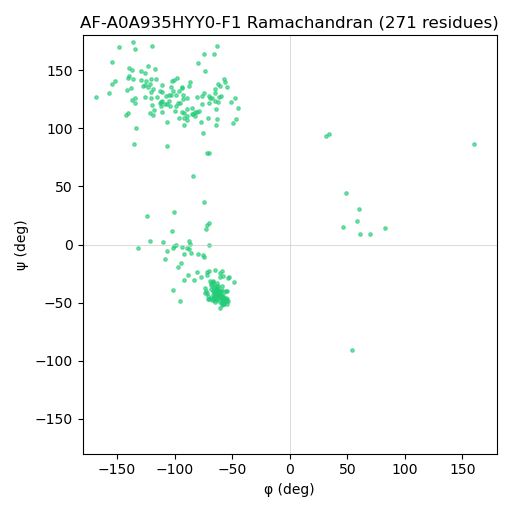00 79.06 248 PHE A N 1
ATOM 2004 C CA . PHE A 1 248 ? -8.003 23.730 -30.074 1.00 79.06 248 PHE A CA 1
ATOM 2005 C C . PHE A 1 248 ? -8.716 22.990 -28.960 1.00 79.06 248 PHE A C 1
ATOM 2007 O O . PHE A 1 248 ? -9.193 23.603 -28.009 1.00 79.06 248 PHE A O 1
ATOM 2014 N N . HIS A 1 249 ? -8.792 21.668 -29.074 1.00 80.94 249 HIS A N 1
ATOM 2015 C CA . HIS A 1 249 ? -9.463 20.794 -28.113 1.00 80.94 249 HIS A CA 1
ATOM 2016 C C . HIS A 1 249 ? -8.463 19.801 -27.561 1.00 80.94 249 HIS A C 1
ATOM 2018 O O . HIS A 1 249 ? -7.860 19.078 -28.338 1.00 80.94 249 HIS A O 1
ATOM 2024 N N . PHE A 1 250 ? -8.312 19.707 -26.249 1.00 78.19 250 PHE A N 1
ATOM 2025 C CA . PHE A 1 250 ? -7.342 18.804 -25.626 1.00 78.19 250 PHE A CA 1
ATOM 2026 C C . PHE A 1 250 ? -7.835 18.308 -24.274 1.00 78.19 250 PHE A C 1
ATOM 2028 O O . PHE A 1 250 ? -8.834 18.787 -23.736 1.00 78.19 250 PHE A O 1
ATOM 2035 N N . ALA A 1 251 ? -7.139 17.331 -23.707 1.00 78.88 251 ALA A N 1
ATOM 2036 C CA . ALA A 1 251 ? -7.437 16.797 -22.391 1.00 78.88 251 ALA A CA 1
ATOM 2037 C C . ALA A 1 251 ? -6.226 16.899 -21.464 1.00 78.88 251 ALA A C 1
ATOM 2039 O O . ALA A 1 251 ? -5.105 16.563 -21.836 1.00 78.88 251 ALA A O 1
ATOM 2040 N N . ILE A 1 252 ? -6.482 17.339 -20.236 1.00 76.56 252 ILE A N 1
ATOM 2041 C CA . ILE A 1 252 ? -5.498 17.432 -19.160 1.00 76.56 252 ILE A CA 1
ATOM 2042 C C . ILE A 1 252 ? -5.604 16.173 -18.305 1.00 76.56 252 ILE A C 1
ATOM 2044 O O . ILE A 1 252 ? -6.701 15.770 -17.902 1.00 76.56 252 ILE A O 1
ATOM 2048 N N . TYR A 1 253 ? -4.456 15.572 -18.022 1.00 76.94 253 TYR A N 1
ATOM 2049 C CA . TYR A 1 253 ? -4.288 14.374 -17.216 1.00 76.94 253 TYR A CA 1
ATOM 2050 C C . TYR A 1 253 ? -3.387 14.683 -16.014 1.00 76.94 253 TYR A C 1
ATOM 2052 O O . TYR A 1 253 ? -2.404 15.406 -16.160 1.00 76.94 253 TYR A O 1
ATOM 2060 N N . LYS A 1 254 ? -3.688 14.092 -14.854 1.00 76.50 254 LYS A N 1
ATOM 2061 C CA . LYS A 1 254 ? -2.793 14.015 -13.687 1.00 76.50 254 LYS A CA 1
ATOM 2062 C C . LYS A 1 254 ? -2.558 12.551 -13.362 1.00 76.50 254 LYS A C 1
ATOM 2064 O O . LYS A 1 254 ? -3.523 11.789 -13.338 1.00 76.50 254 LYS A O 1
ATOM 2069 N N . ASP A 1 255 ? -1.300 12.157 -13.181 1.00 75.31 255 ASP A N 1
ATOM 2070 C CA . ASP A 1 255 ? -0.910 10.763 -12.906 1.00 75.31 255 ASP A CA 1
ATOM 2071 C C . ASP A 1 255 ? -1.565 9.767 -13.889 1.00 75.31 255 ASP A C 1
ATOM 2073 O O . ASP A 1 255 ? -2.134 8.744 -13.514 1.00 75.31 255 ASP A O 1
ATOM 2077 N N . ASN A 1 256 ? -1.560 10.118 -15.183 1.00 73.81 256 ASN A N 1
ATOM 2078 C CA . ASN A 1 256 ? -2.220 9.386 -16.275 1.00 73.81 256 ASN A CA 1
ATOM 2079 C C . ASN A 1 256 ? -3.751 9.225 -16.176 1.00 73.81 256 ASN A C 1
ATOM 2081 O O . ASN A 1 256 ? -4.348 8.568 -17.031 1.00 73.81 256 ASN A O 1
ATOM 2085 N N . LYS A 1 257 ? -4.422 9.890 -15.232 1.00 75.56 257 LYS A N 1
ATOM 2086 C CA . LYS A 1 257 ? -5.884 9.964 -15.154 1.00 75.56 257 LYS A CA 1
ATOM 2087 C C . LYS A 1 257 ? -6.398 11.275 -15.746 1.00 75.56 257 LYS A C 1
ATOM 2089 O O . LYS A 1 257 ? -5.950 12.355 -15.371 1.00 75.56 257 LYS A O 1
ATOM 2094 N N . LYS A 1 258 ? -7.368 11.194 -16.661 1.00 77.38 258 LYS A N 1
ATOM 2095 C CA . LYS A 1 258 ? -7.990 12.372 -17.284 1.00 77.38 258 LYS A CA 1
ATOM 2096 C C . LYS A 1 258 ? -8.752 13.191 -16.240 1.00 77.38 258 LYS A C 1
ATOM 2098 O O . LYS A 1 258 ? -9.662 12.666 -15.605 1.00 77.38 258 LYS A O 1
ATOM 2103 N N . ILE A 1 259 ? -8.412 14.471 -16.102 1.00 75.50 259 ILE A N 1
ATOM 2104 C CA . ILE A 1 259 ? -9.084 15.410 -15.190 1.00 75.50 259 ILE A CA 1
ATOM 2105 C C . ILE A 1 259 ? -10.153 16.212 -15.933 1.00 75.50 259 ILE A C 1
ATOM 2107 O O . ILE A 1 259 ? -11.281 16.361 -15.457 1.00 75.50 259 ILE A O 1
ATOM 2111 N N . ARG A 1 260 ? -9.799 16.781 -17.094 1.00 78.44 260 ARG A N 1
ATOM 2112 C CA . ARG A 1 260 ? -10.670 17.726 -17.805 1.00 78.44 260 ARG A CA 1
ATOM 2113 C C . ARG A 1 260 ? -10.383 17.748 -19.300 1.00 78.44 260 ARG A C 1
ATOM 2115 O O . ARG A 1 260 ? -9.226 17.761 -19.701 1.00 78.44 260 ARG A O 1
ATOM 2122 N N . SER A 1 261 ? -11.436 17.796 -20.113 1.00 79.62 261 SER A N 1
ATOM 2123 C CA . SER A 1 261 ? -11.334 18.219 -21.514 1.00 79.62 261 SER A CA 1
ATOM 2124 C C . SER A 1 261 ? -11.487 19.734 -21.586 1.00 79.62 261 SER A C 1
ATOM 2126 O O . SER A 1 261 ? -12.371 20.294 -20.937 1.00 79.62 261 SER A O 1
ATOM 2128 N N . MET A 1 262 ? -10.655 20.383 -22.381 1.00 78.69 262 MET A N 1
ATOM 2129 C CA . MET A 1 262 ? -10.655 21.821 -22.589 1.00 78.69 262 MET A CA 1
ATOM 2130 C C . MET A 1 262 ? -10.820 22.134 -24.069 1.00 78.69 262 MET A C 1
ATOM 2132 O O . MET A 1 262 ? -10.431 21.340 -24.929 1.00 78.69 262 MET A O 1
ATOM 2136 N N . LYS A 1 263 ? -11.363 23.319 -24.336 1.00 80.31 263 LYS A N 1
ATOM 2137 C CA . LYS A 1 263 ? -11.360 23.930 -25.657 1.00 80.31 263 LYS A CA 1
ATOM 2138 C C . LYS A 1 263 ? -11.014 25.406 -25.544 1.00 80.31 263 LYS A C 1
ATOM 2140 O O . LYS A 1 263 ? -11.432 26.048 -24.578 1.00 80.31 263 LYS A O 1
ATOM 2145 N N . THR A 1 264 ? -10.252 25.921 -26.495 1.00 75.56 264 THR A N 1
ATOM 2146 C CA . THR A 1 264 ? -10.013 27.362 -26.611 1.00 75.56 264 THR A CA 1
ATOM 2147 C C . THR A 1 264 ? -11.259 28.049 -27.172 1.00 75.56 264 THR A C 1
ATOM 2149 O O . THR A 1 264 ? -12.138 27.406 -27.749 1.00 75.56 264 THR A O 1
ATOM 2152 N N . SER A 1 265 ? -11.341 29.374 -27.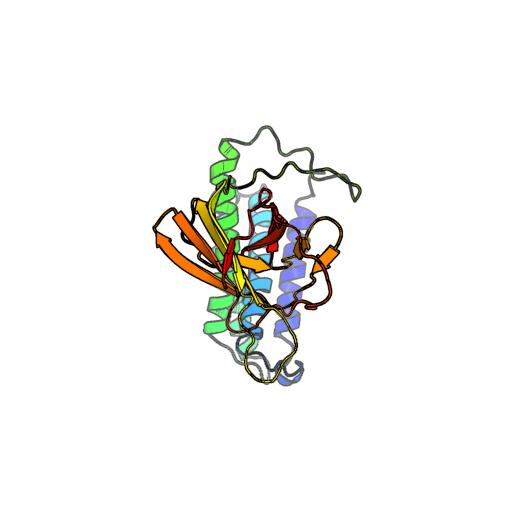047 1.00 78.06 265 SER A N 1
ATOM 2153 C CA . SER A 1 265 ? -12.115 30.153 -28.016 1.00 78.06 265 SER A CA 1
ATOM 2154 C C . SER A 1 265 ? -11.481 30.022 -29.404 1.00 78.06 265 SER A C 1
ATOM 2156 O O . SER A 1 265 ? -10.374 29.493 -29.549 1.00 78.06 265 SER A O 1
ATOM 2158 N N . LYS A 1 266 ? -12.164 30.513 -30.438 1.00 77.06 266 LYS A N 1
ATOM 2159 C CA . LYS A 1 266 ? -11.535 30.659 -31.748 1.00 77.06 266 LYS A CA 1
ATOM 2160 C C . LYS A 1 266 ? -10.371 31.644 -31.628 1.00 77.06 266 LYS A C 1
ATOM 2162 O O . LYS A 1 266 ? -10.554 32.759 -31.143 1.00 77.06 266 LYS A O 1
ATOM 2167 N N . ILE A 1 267 ? -9.177 31.195 -31.994 1.00 76.56 267 ILE A N 1
ATOM 2168 C CA . ILE A 1 267 ? -7.941 31.977 -31.963 1.00 76.56 267 ILE A CA 1
ATOM 2169 C C . ILE A 1 267 ? -7.639 32.392 -33.394 1.00 76.56 267 ILE A C 1
ATOM 2171 O O . ILE A 1 267 ? -7.598 31.543 -34.286 1.00 76.56 267 ILE A O 1
ATOM 2175 N N . LYS A 1 268 ? -7.403 33.685 -33.609 1.00 76.50 268 LYS A N 1
ATOM 2176 C CA . LYS A 1 268 ? -7.008 34.207 -34.915 1.00 76.50 268 LYS A CA 1
ATOM 2177 C C . LYS A 1 268 ? -5.638 33.658 -35.317 1.00 76.50 268 LYS A C 1
ATOM 2179 O O . LYS A 1 268 ? -4.700 33.670 -34.526 1.00 76.50 268 LYS A O 1
ATOM 2184 N N . ILE A 1 269 ? -5.525 33.198 -36.555 1.00 75.75 269 ILE A N 1
ATOM 2185 C CA . ILE A 1 269 ? -4.288 32.690 -37.139 1.00 75.75 269 ILE A CA 1
ATOM 2186 C C . ILE A 1 269 ? -3.544 33.863 -37.775 1.00 75.75 269 ILE A C 1
ATOM 2188 O O . ILE A 1 269 ? -3.952 34.398 -38.810 1.00 75.75 269 ILE A O 1
ATOM 2192 N N . ASN A 1 270 ? -2.421 34.250 -37.179 1.00 73.94 270 ASN A N 1
ATOM 2193 C CA . ASN A 1 270 ? -1.561 35.282 -37.744 1.00 73.94 270 ASN A CA 1
ATOM 2194 C C . ASN A 1 270 ? -0.717 34.689 -38.881 1.00 73.94 270 ASN A C 1
ATOM 2196 O O . ASN A 1 270 ? 0.113 33.808 -38.661 1.00 73.94 270 ASN A O 1
ATOM 2200 N N . LYS A 1 271 ? -0.936 35.148 -40.116 1.00 70.06 271 LYS A N 1
ATOM 2201 C CA . LYS A 1 271 ? -0.139 34.723 -41.276 1.00 70.06 271 LYS A CA 1
ATOM 2202 C C . LYS A 1 271 ? 1.214 35.428 -41.240 1.00 70.06 271 LYS A C 1
ATOM 2204 O O . LYS A 1 271 ? 1.265 36.656 -41.263 1.00 70.06 271 LYS A O 1
ATOM 2209 N N . VAL A 1 272 ? 2.283 34.646 -41.191 1.00 67.50 272 VAL A N 1
ATOM 2210 C CA . VAL A 1 272 ? 3.666 35.125 -41.227 1.00 67.50 272 VAL A CA 1
ATOM 2211 C C . VAL A 1 272 ? 4.225 34.786 -42.609 1.00 67.50 272 VAL A C 1
ATOM 2213 O O . VAL A 1 272 ? 4.183 33.621 -43.021 1.00 67.50 272 VAL A O 1
ATOM 2216 N N . TYR A 1 273 ? 4.657 35.820 -43.333 1.00 63.53 273 TYR A N 1
ATOM 2217 C CA . TYR A 1 273 ? 5.190 35.749 -44.698 1.00 63.53 273 TYR A CA 1
ATOM 2218 C C . TYR A 1 273 ? 6.710 35.827 -44.714 1.00 63.53 273 TYR A C 1
ATOM 2220 O O . TYR A 1 273 ? 7.266 36.512 -43.827 1.00 63.53 273 TYR A O 1
#

Sequence (273 aa):
MRIDPKFIHAGLVSYCLLIFILSSIPGDNFPEVKFEFSDKIVHLIIYAILYALFFYSLNNQVKSVKLQKFSPEFALLFTSLYGLSDEAHQYFVPNRSCEFYDWIADVAGGLAVYFVIKYHRSRVKVISVLFLAVIFGGCTSSERAEQKSKIDISFSETDCWLNLMPMVNDNKNVLGFLISLNVEANSSDLNYSVKDLKIYLNNDTLLNKELSAEIFEASENLIKINISQNNRTIYLDRNKEYPEEAEFHFAIYKDNKKIRSMKTSKIKINKVY

Radius of gyration: 28.77 Å; Cα contacts (8 Å, |Δi|>4): 408; chains: 1; bounding box: 42×61×79 Å

Nearest PDB structures (foldseek):
  8vk1-assembly2_A  TM=4.693E-01  e=9.037E-03  Dermatophagoides pteronyssinus
  1ktj-assembly1_B  TM=4.186E-01  e=8.089E-03  Dermatophagoides pteronyssinus
  1xwv-assembly2_B  TM=4.465E-01  e=1.332E-02  Dermatophagoides farinae
  6w5v-assembly1_D  TM=4.370E-01  e=5.037E-02  Homo sapiens
  6kn9-assembly1_A  TM=4.548E-01  e=4.265E-02  Homo sapiens

Solvent-accessible surface area (backbone atoms only — not comparable to full-atom values): 15573 Å² total; per-residue (Å²): 132,84,78,58,51,67,59,44,45,51,49,38,54,53,48,52,52,50,52,54,56,60,54,62,52,43,46,81,76,55,80,90,67,93,51,87,62,53,66,42,54,48,35,19,53,56,27,24,52,49,18,52,34,41,24,55,33,35,52,59,48,88,89,43,70,66,50,28,76,45,10,62,62,52,14,42,52,51,39,43,53,48,36,50,50,48,40,61,50,22,60,77,27,62,74,41,80,57,50,77,66,46,42,49,23,21,38,48,16,22,48,57,48,44,53,52,52,53,56,48,58,70,49,40,82,79,52,75,85,74,78,86,77,79,87,78,78,82,88,76,90,76,90,70,85,72,84,61,78,80,61,52,70,45,82,72,47,79,49,38,34,35,39,64,62,71,57,90,94,50,88,43,30,39,54,48,54,42,42,32,32,38,38,37,34,100,54,82,74,79,58,66,47,56,46,77,49,34,40,31,46,82,89,50,75,49,84,58,93,80,65,43,59,46,78,79,48,79,53,80,48,41,37,34,40,37,40,38,63,67,96,60,76,48,74,38,66,65,90,57,90,75,66,63,38,38,32,45,36,32,31,38,23,47,84,88,40,80,76,46,79,49,67,56,66,77,39,60,47,46,77,44,120

Mean predicted aligned error: 19.11 Å

Secondary structure (DSSP, 8-state):
----HHHHHHHHHHHHHHHHHHHTS-GGGS----STTHHHHHHHHHHHHHHHHHHHHHHH-SS-HHHHHTHHHHHHHHHHHHHHHHHHHHTTSTT----HHHHHHHHHHHHHHHHHHHHHHHHHTT-TTS-TTSSS--SS-----------EEEEEEEEEEEE-SPPTT--EEEEEEEEEEEEE-SS----EEEEEEEEEETTEEEE----EEEEEEE-SSEEEEEEE--S--EEEETTSPPPSEEEEEEEEEETTEEEEEEEPPPEE-EEE-

Foldseek 3Di:
DPPDLVVLVVVLVVLLVVLLVVLLDAPVPDDDDPDPCPLLVVLLQSLLVNLVSQLSNQCPDDPDPVSNVCSLVVSLVVQLVSLVVSLVVSVVHHNGHSDPSSSVSSSNSSVVNSVVVVVVVVCCVVVVPPPPPPDDDDDDDDPDPPPPQCFDKDWPDWFWAKEPDDDPPDQWTFTWIKTKMKTFGQAPQPQKFKADKWKDQPPDIDDDHDWGKDFPDDDNGITMIMTTRPPDTPTHRPPDDTHQWMKMWIFMDGPNHTDDIDIDDTHGYHYDD